Protein AF-A0A831UIE4-F1 (afdb_monomer_lite)

Sequence (288 aa):
MHGILVLLLTLALGLFACNQQSASTGAGLAMQGLQVKKDRDRYLVVFKGESLPPGAGAQAEREGARVLKSLEPIGTLVVVANQATADRLARLPGVMAVGKEHRYGLPKTERVLLEDTYGSPTIKDALYKYQWDIRRIKAPEVWKRVPLEVQARATVAVLDTGVMDNHPDLKDQIVYFAATNYCRETGGPSQTPSYPKYTLWIDFDHLDPESPCTPAPNVLYEAHGTHVSGTVAAAFGGGRVVGVAPGVRLAAYKVFDRYHYTDPETDQEYDDVGAWDGPIFEAIVDAA

Organism: NCBI:txid540988

Secondary structure (DSSP, 8-state):
------------------------------------S--EEEEEEEESSSSPPTTHHHHHHHTT-EEEEEEGGGTEEEEEEEHHHHHHHHTSTTEEEEEEPPEEEPPP------------SSTT-TTGGG-HHHHHTTHHHHHTTS-HHHHTT-EEEEEES---TT-TTTTTTEEEEEE-SSS---BTTTTBTT-SEEEEEEESSS--TT---EEEEEEEE--HHHHHHHHHHPPTTSSS---SSTT-EEEEEE-EEEEEEE-TTT--EEEEEEEEHHHHHHHHHHH-

Structure (mmCIF, N/CA/C/O backbone):
data_AF-A0A831UIE4-F1
#
_entry.id   AF-A0A831UIE4-F1
#
loop_
_atom_site.group_PDB
_atom_site.id
_atom_site.type_symbol
_atom_site.label_atom_id
_atom_site.label_alt_id
_atom_site.label_comp_id
_atom_site.label_asym_id
_atom_site.label_entity_id
_atom_site.label_seq_id
_atom_site.pdbx_PDB_ins_code
_atom_site.Cartn_x
_atom_site.Cartn_y
_atom_site.Cartn_z
_atom_site.occupancy
_atom_site.B_iso_or_equiv
_atom_site.auth_seq_id
_atom_site.auth_comp_id
_atom_site.auth_asym_id
_atom_site.auth_atom_id
_atom_site.pdbx_PDB_model_num
ATOM 1 N N . MET A 1 1 ? 68.741 13.242 48.274 1.00 37.25 1 MET A N 1
ATOM 2 C CA . MET A 1 1 ? 67.422 13.873 48.482 1.00 37.25 1 MET A CA 1
ATOM 3 C C . MET A 1 1 ? 66.391 12.762 48.583 1.00 37.25 1 MET A C 1
ATOM 5 O O . MET A 1 1 ? 66.138 12.086 47.602 1.00 37.25 1 MET A O 1
ATOM 9 N N . HIS A 1 2 ? 65.998 12.532 49.836 1.00 35.47 2 HIS A N 1
ATOM 10 C CA . HIS A 1 2 ? 65.019 11.632 50.459 1.00 35.47 2 HIS A CA 1
ATOM 11 C C . HIS A 1 2 ? 64.480 10.402 49.709 1.00 35.47 2 HIS A C 1
ATOM 13 O O . HIS A 1 2 ? 63.659 10.506 48.804 1.00 35.47 2 HIS A O 1
ATOM 19 N N . GLY A 1 3 ? 64.870 9.234 50.233 1.00 30.39 3 GLY A N 1
ATOM 20 C CA . GLY A 1 3 ? 64.150 7.968 50.130 1.00 30.39 3 GLY A CA 1
ATOM 21 C C . GLY A 1 3 ? 63.609 7.498 51.494 1.00 30.39 3 GLY A C 1
ATOM 22 O O . GLY A 1 3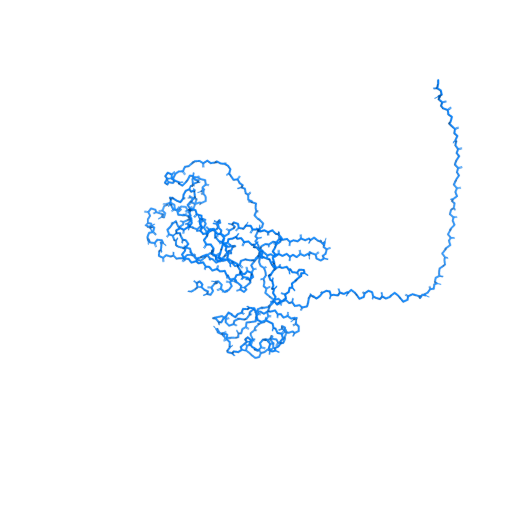 ? 64.084 7.950 52.530 1.00 30.39 3 GLY A O 1
ATOM 23 N N . ILE A 1 4 ? 62.630 6.585 51.416 1.00 42.78 4 ILE A N 1
ATOM 24 C CA . ILE A 1 4 ? 62.251 5.458 52.306 1.00 42.78 4 ILE A CA 1
ATOM 25 C C . ILE A 1 4 ? 62.057 5.695 53.825 1.00 42.78 4 ILE A C 1
ATOM 27 O O . ILE A 1 4 ? 63.025 5.897 54.549 1.00 42.78 4 ILE A O 1
ATOM 31 N N . LEU A 1 5 ? 60.823 5.445 54.311 1.00 35.53 5 LEU A N 1
ATOM 32 C CA . LEU A 1 5 ? 60.474 4.831 55.621 1.00 35.53 5 LEU A CA 1
ATOM 33 C C . LEU A 1 5 ? 58.965 4.441 55.603 1.00 35.53 5 LEU A C 1
ATOM 35 O O . LEU A 1 5 ? 58.123 5.317 55.463 1.00 35.53 5 LEU A O 1
ATOM 39 N N . VAL A 1 6 ? 58.550 3.184 55.388 1.00 37.75 6 VAL A N 1
ATOM 40 C CA . VAL A 1 6 ? 58.243 2.097 56.357 1.00 37.75 6 VAL A CA 1
ATOM 41 C C . VAL A 1 6 ? 57.466 2.527 57.617 1.00 37.75 6 VAL A C 1
ATOM 43 O O . VAL A 1 6 ? 58.055 3.150 58.489 1.00 37.75 6 VAL A O 1
ATOM 46 N N . LEU A 1 7 ? 56.210 2.065 57.776 1.00 35.09 7 LEU A N 1
ATOM 47 C CA . LEU A 1 7 ? 55.783 1.278 58.952 1.00 35.09 7 LEU A CA 1
ATOM 48 C C . LEU A 1 7 ? 54.423 0.569 58.751 1.00 35.09 7 LEU A C 1
ATOM 50 O O . LEU A 1 7 ? 53.468 1.136 58.231 1.00 35.09 7 LEU A O 1
ATOM 54 N N . LEU A 1 8 ? 54.391 -0.689 59.193 1.00 36.22 8 LEU A N 1
ATOM 55 C CA . LEU A 1 8 ? 53.269 -1.628 59.283 1.00 36.22 8 LEU A CA 1
ATOM 56 C C . LEU A 1 8 ? 52.256 -1.255 60.379 1.00 36.22 8 LEU A C 1
ATOM 58 O O . LEU A 1 8 ? 52.664 -0.681 61.382 1.00 36.22 8 LEU A O 1
ATOM 62 N N . LEU A 1 9 ? 51.014 -1.760 60.283 1.00 33.22 9 LEU A N 1
ATOM 63 C CA . LEU A 1 9 ? 50.423 -2.610 61.338 1.00 33.22 9 LEU A CA 1
ATOM 64 C C . LEU A 1 9 ? 49.090 -3.253 60.910 1.00 33.22 9 LEU A C 1
ATOM 66 O O . LEU A 1 9 ? 48.111 -2.598 60.574 1.00 33.22 9 LEU A O 1
ATOM 70 N N . THR A 1 10 ? 49.096 -4.579 60.958 1.00 40.19 10 THR A N 1
ATOM 71 C CA . THR A 1 10 ? 47.970 -5.517 60.929 1.00 40.19 10 THR A CA 1
ATOM 72 C C . THR A 1 10 ? 47.130 -5.436 62.206 1.00 40.19 10 THR A C 1
ATOM 74 O O . THR A 1 10 ? 47.723 -5.405 63.282 1.00 40.19 10 THR A O 1
ATOM 77 N N . LEU A 1 11 ? 45.801 -5.592 62.130 1.00 34.50 11 LEU A N 1
ATOM 78 C CA . LEU A 1 11 ? 45.081 -6.426 63.103 1.00 34.50 11 LEU A CA 1
ATOM 79 C C . LEU A 1 11 ? 43.703 -6.873 62.593 1.00 34.50 11 LEU A C 1
ATOM 81 O O . LEU A 1 11 ? 42.885 -6.072 62.153 1.00 34.50 11 LEU A O 1
ATOM 85 N N . ALA A 1 12 ? 43.481 -8.179 62.686 1.00 41.00 12 ALA A N 1
ATOM 86 C CA . ALA A 1 12 ? 42.232 -8.872 62.430 1.00 41.00 12 ALA A CA 1
ATOM 87 C C . ALA A 1 12 ? 41.320 -8.853 63.666 1.00 41.00 12 ALA A C 1
ATOM 89 O O . ALA A 1 12 ? 41.798 -9.078 64.770 1.00 41.00 12 ALA A O 1
ATOM 90 N N . LEU A 1 13 ? 40.012 -8.708 63.461 1.00 37.62 13 LEU A N 1
ATOM 91 C CA . LEU A 1 13 ? 38.936 -9.190 64.337 1.00 37.62 13 LEU A CA 1
ATOM 92 C C . LEU A 1 13 ? 37.764 -9.493 63.381 1.00 37.62 13 LEU A C 1
ATOM 94 O O . LEU A 1 13 ? 37.401 -8.641 62.582 1.00 37.62 13 LEU A O 1
ATOM 98 N N . GLY A 1 14 ? 37.200 -10.693 63.280 1.00 35.66 14 GLY A N 1
ATOM 99 C CA . GLY A 1 14 ? 36.858 -11.624 64.347 1.00 35.66 14 GLY A CA 1
ATOM 100 C C . GLY A 1 14 ? 35.332 -11.638 64.457 1.00 35.66 14 GLY A C 1
ATOM 101 O O . GLY A 1 14 ? 34.750 -10.707 64.998 1.00 35.66 14 GLY A O 1
ATOM 102 N N . LEU A 1 15 ? 34.714 -12.665 63.867 1.00 45.22 15 LEU A N 1
ATOM 103 C CA . LEU A 1 15 ? 33.276 -12.959 63.842 1.00 45.22 15 LEU A CA 1
ATOM 104 C C . LEU A 1 15 ? 32.575 -12.742 65.190 1.00 45.22 15 LEU A C 1
ATOM 106 O O . LEU A 1 15 ? 33.038 -13.272 66.193 1.00 45.22 15 LEU A O 1
ATOM 110 N N . PHE A 1 16 ? 31.376 -12.152 65.167 1.00 41.19 16 PHE A N 1
ATOM 111 C CA . PHE A 1 16 ? 30.293 -12.565 66.061 1.00 41.19 16 PHE A CA 1
ATOM 112 C C . PHE A 1 16 ? 28.954 -12.548 65.326 1.00 41.19 16 PHE A C 1
ATOM 114 O O . PHE A 1 16 ? 28.493 -11.527 64.823 1.00 41.19 16 PHE A O 1
ATOM 121 N N . ALA A 1 17 ? 28.353 -13.731 65.268 1.00 43.66 17 ALA A N 1
ATOM 122 C CA . ALA A 1 17 ? 26.968 -13.940 64.910 1.00 43.66 17 ALA A CA 1
ATOM 123 C C . ALA A 1 17 ? 26.054 -13.365 66.000 1.00 43.66 17 ALA A C 1
ATOM 125 O O . ALA A 1 17 ? 26.318 -13.550 67.185 1.00 43.66 17 ALA A O 1
ATOM 126 N N . CYS A 1 18 ? 24.933 -12.771 65.597 1.00 36.19 18 CYS A N 1
ATOM 127 C CA . CYS A 1 18 ? 23.701 -12.885 66.364 1.00 36.19 18 CYS A CA 1
ATOM 128 C C . CYS A 1 18 ? 22.506 -12.778 65.415 1.00 36.19 18 CYS A C 1
ATOM 130 O O . CYS A 1 18 ? 22.205 -11.733 64.848 1.00 36.19 18 CYS A O 1
ATOM 132 N N . ASN A 1 19 ? 21.873 -13.926 65.227 1.00 50.97 19 ASN A N 1
ATOM 133 C CA . ASN A 1 19 ? 20.557 -14.099 64.649 1.00 50.97 19 ASN A CA 1
ATOM 134 C C . ASN A 1 19 ? 19.549 -13.900 65.790 1.00 50.97 19 ASN A C 1
ATOM 136 O O . ASN A 1 19 ? 19.674 -14.654 66.746 1.00 50.97 19 ASN A O 1
ATOM 140 N N . GLN A 1 20 ? 18.623 -12.932 65.707 1.00 40.31 20 GLN A N 1
ATOM 141 C CA . GLN A 1 20 ? 17.248 -12.944 66.263 1.00 40.31 20 GLN A CA 1
ATOM 142 C C . GLN A 1 20 ? 16.483 -11.736 65.669 1.00 40.31 20 GLN A C 1
ATOM 144 O O . GLN A 1 20 ? 16.952 -10.611 65.772 1.00 40.31 20 GLN A O 1
ATOM 149 N N . GLN A 1 21 ? 15.483 -11.902 64.799 1.00 38.47 21 GLN A N 1
ATOM 150 C CA . GLN A 1 21 ? 14.096 -12.354 65.000 1.00 38.47 21 GLN A CA 1
ATOM 151 C C . GLN A 1 21 ? 13.108 -11.194 65.252 1.00 38.47 21 GLN A C 1
ATOM 153 O O . GLN A 1 21 ? 13.112 -10.563 66.298 1.00 38.47 21 GLN A O 1
ATOM 158 N N . SER A 1 22 ? 12.249 -11.001 64.241 1.00 36.28 22 SER A N 1
ATOM 159 C CA . SER A 1 22 ? 10.848 -10.545 64.260 1.00 36.28 22 SER A CA 1
ATOM 160 C C . SER A 1 22 ? 10.470 -9.199 64.897 1.00 36.28 22 SER A C 1
ATOM 162 O O . SER A 1 22 ? 10.460 -9.071 66.112 1.00 36.28 22 SER A O 1
ATOM 164 N N . ALA A 1 23 ? 9.902 -8.290 64.092 1.00 31.59 23 ALA A N 1
ATOM 165 C CA . ALA A 1 23 ? 8.482 -7.925 64.212 1.00 31.59 23 ALA A CA 1
ATOM 166 C C . ALA A 1 23 ? 8.007 -7.019 63.061 1.00 31.59 23 ALA A C 1
ATOM 168 O O . ALA A 1 23 ? 8.688 -6.110 62.600 1.00 31.59 23 ALA A O 1
ATOM 169 N N . SER A 1 24 ? 6.793 -7.330 62.629 1.00 38.28 24 SER A N 1
ATOM 170 C CA . SER A 1 24 ? 5.922 -6.671 61.665 1.00 38.28 24 SER A CA 1
ATOM 171 C C . SER A 1 24 ? 5.617 -5.200 61.964 1.00 38.28 24 SER A C 1
ATOM 173 O O . SER A 1 24 ? 5.378 -4.858 63.114 1.00 38.28 24 SER A O 1
ATOM 175 N N . THR A 1 25 ? 5.504 -4.394 60.906 1.00 35.97 25 THR A N 1
ATOM 176 C CA . THR A 1 25 ? 4.289 -3.703 60.411 1.00 35.97 25 THR A CA 1
ATOM 177 C C . THR A 1 25 ? 4.698 -2.379 59.779 1.00 35.97 25 THR A C 1
ATOM 179 O O . THR A 1 25 ? 4.930 -1.389 60.464 1.00 35.97 25 THR A O 1
ATOM 182 N N . GLY A 1 26 ? 4.740 -2.357 58.454 1.00 29.25 26 GLY A N 1
ATOM 183 C CA . GLY A 1 26 ? 4.703 -1.134 57.674 1.00 29.25 26 GLY A CA 1
ATOM 184 C C . GLY A 1 26 ? 3.766 -1.402 56.520 1.00 29.25 26 GLY A C 1
ATOM 185 O O . GLY A 1 26 ? 4.070 -2.238 55.674 1.00 29.25 26 GLY A O 1
ATOM 186 N N . ALA A 1 27 ? 2.602 -0.759 56.539 1.00 46.62 27 ALA A N 1
ATOM 187 C CA . ALA A 1 27 ? 1.702 -0.685 55.404 1.00 46.62 27 ALA A CA 1
ATOM 188 C C . ALA A 1 27 ? 2.463 -0.043 54.234 1.00 46.62 27 ALA A C 1
ATOM 190 O O . ALA A 1 27 ? 2.496 1.174 54.080 1.00 46.62 27 ALA A O 1
ATOM 191 N N . GLY A 1 28 ? 3.142 -0.875 53.449 1.00 29.45 28 GLY A N 1
ATOM 192 C CA . GLY A 1 28 ? 3.682 -0.491 52.163 1.00 29.45 28 GLY A CA 1
ATOM 193 C C . GLY A 1 28 ? 2.508 -0.422 51.213 1.00 29.45 28 GLY A C 1
ATOM 194 O O . GLY A 1 28 ? 2.016 -1.458 50.772 1.00 29.45 28 GLY A O 1
ATOM 195 N N . LEU A 1 29 ? 2.031 0.801 50.982 1.00 35.22 29 LEU A N 1
ATOM 196 C CA . LEU A 1 29 ? 1.198 1.169 49.848 1.00 35.22 29 LEU A CA 1
ATOM 197 C C . LEU A 1 29 ? 1.594 0.302 48.656 1.00 35.22 29 LEU A C 1
ATOM 199 O O . LEU A 1 29 ? 2.714 0.409 48.154 1.00 35.22 29 LEU A O 1
ATOM 203 N N . ALA A 1 30 ? 0.680 -0.575 48.239 1.00 34.47 30 ALA A N 1
ATOM 204 C CA . ALA A 1 30 ? 0.763 -1.171 46.926 1.00 34.47 30 ALA A CA 1
ATOM 205 C C . ALA A 1 30 ? 0.946 0.002 45.967 1.00 34.47 30 ALA A C 1
ATOM 207 O O . ALA A 1 30 ? 0.071 0.870 45.883 1.00 34.47 30 ALA A O 1
ATOM 208 N N . MET A 1 31 ? 2.101 0.065 45.301 1.00 31.67 31 MET A N 1
ATOM 209 C CA . MET A 1 31 ? 2.195 0.851 44.090 1.00 31.67 31 MET A CA 1
ATOM 210 C C . MET A 1 31 ? 1.161 0.230 43.165 1.00 31.67 31 MET A C 1
ATOM 212 O O . MET A 1 31 ? 1.384 -0.816 42.558 1.00 31.67 31 MET A O 1
ATOM 216 N N . GLN A 1 32 ? -0.021 0.840 43.143 1.00 35.03 32 GLN A N 1
ATOM 217 C CA . GLN A 1 32 ? -0.891 0.792 41.995 1.00 35.03 32 GLN A CA 1
ATOM 218 C C . GLN A 1 32 ? -0.008 1.305 40.870 1.00 35.03 32 GLN A C 1
ATOM 220 O O . GLN A 1 32 ? 0.190 2.511 40.726 1.00 35.03 32 GLN A O 1
ATOM 225 N N . GLY A 1 33 ? 0.615 0.373 40.149 1.00 29.83 33 GLY A N 1
ATOM 226 C CA . GLY A 1 33 ? 1.135 0.667 38.836 1.00 29.83 33 GLY A CA 1
ATOM 227 C C . GLY A 1 33 ? -0.035 1.296 38.109 1.00 29.83 33 GLY A C 1
ATOM 228 O O . GLY A 1 33 ? -1.055 0.637 37.897 1.00 29.83 33 GLY A O 1
ATOM 229 N N . LEU A 1 34 ? 0.066 2.597 37.845 1.00 29.58 34 LEU A N 1
ATOM 230 C CA . LEU A 1 34 ? -0.787 3.240 36.873 1.00 29.58 34 LEU A CA 1
ATOM 231 C C . LEU A 1 34 ? -0.613 2.415 35.601 1.00 29.58 34 LEU A C 1
ATOM 233 O O . LEU A 1 34 ? 0.402 2.526 34.919 1.00 29.58 34 LEU A O 1
ATOM 237 N N . GLN A 1 35 ? -1.575 1.542 35.313 1.00 33.31 35 GLN A N 1
ATOM 238 C CA . GLN A 1 35 ? -1.726 1.017 33.973 1.00 33.31 35 GLN A CA 1
ATOM 239 C C . GLN A 1 35 ? -2.121 2.207 33.112 1.00 33.31 35 GLN A C 1
ATOM 241 O O . GLN A 1 35 ? -3.279 2.624 33.062 1.00 33.31 35 GLN A O 1
ATOM 246 N N . VAL A 1 36 ? -1.103 2.810 32.508 1.00 39.66 36 VAL A N 1
ATOM 247 C CA . VAL A 1 36 ? -1.242 3.766 31.420 1.00 39.66 36 VAL A CA 1
ATOM 248 C C . VAL A 1 36 ? -2.125 3.093 30.366 1.00 39.66 36 VAL A C 1
ATOM 250 O O . VAL A 1 36 ? -1.898 1.936 30.020 1.00 39.66 36 VAL A O 1
ATOM 253 N N . LYS A 1 37 ? -3.196 3.786 29.962 1.00 44.56 37 LYS A N 1
ATOM 254 C CA . LYS A 1 37 ? -4.278 3.318 29.080 1.00 44.56 37 LYS A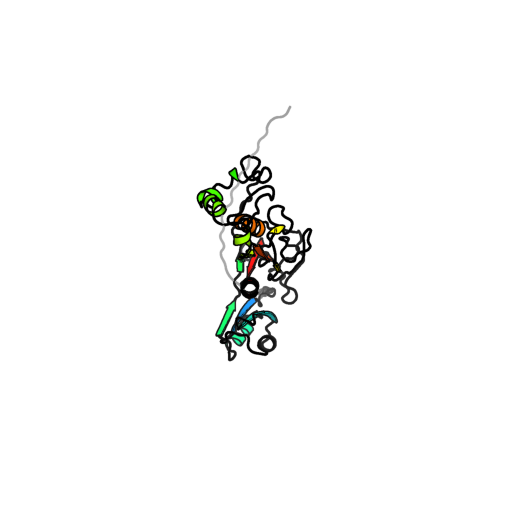 CA 1
ATOM 255 C C . LYS A 1 37 ? -3.766 2.428 27.936 1.00 44.56 37 LYS A C 1
ATOM 257 O O . LYS A 1 37 ? -3.315 2.932 26.917 1.00 44.56 37 LYS A O 1
ATOM 262 N N . LYS A 1 38 ? -3.890 1.110 28.100 1.00 60.50 38 LYS A N 1
ATOM 263 C CA . LYS A 1 38 ? -3.548 0.095 27.090 1.00 60.50 38 LYS A CA 1
ATOM 264 C C . LYS A 1 38 ? -4.733 -0.837 26.821 1.00 60.50 38 LYS A C 1
ATOM 266 O O . LYS A 1 38 ? -4.555 -2.027 26.596 1.00 60.50 38 LYS A O 1
ATOM 271 N N . ASP A 1 39 ? -5.960 -0.326 26.949 1.00 77.06 39 ASP A N 1
ATOM 272 C CA . ASP A 1 39 ? -7.164 -1.159 26.914 1.00 77.06 39 ASP A CA 1
ATOM 273 C C . ASP A 1 39 ? -7.848 -1.207 25.546 1.00 77.06 39 ASP A C 1
ATOM 275 O O . ASP A 1 39 ? -8.782 -1.989 25.398 1.00 77.06 39 ASP A O 1
ATOM 279 N N . ARG A 1 40 ? -7.411 -0.426 24.547 1.00 82.81 40 ARG A N 1
ATOM 280 C CA . ARG A 1 40 ? -8.011 -0.412 23.203 1.00 82.81 40 ARG A CA 1
ATOM 281 C C . ARG A 1 40 ? -7.037 -0.915 22.142 1.00 82.81 40 ARG A C 1
ATOM 283 O O . ARG A 1 40 ? -5.913 -0.440 22.057 1.00 82.81 40 ARG A O 1
ATOM 290 N N . ASP A 1 41 ? -7.529 -1.816 21.300 1.00 86.50 41 ASP A N 1
ATOM 291 C CA . ASP A 1 41 ? -6.833 -2.397 20.151 1.00 86.50 41 ASP A CA 1
ATOM 292 C C . ASP A 1 41 ? -7.657 -2.183 18.869 1.00 86.50 41 ASP A C 1
ATOM 294 O O . ASP A 1 41 ? -8.837 -1.810 18.921 1.00 86.50 41 ASP A O 1
ATOM 298 N N . ARG A 1 42 ? -7.049 -2.459 17.708 1.00 90.12 42 ARG A N 1
ATOM 299 C CA . ARG A 1 42 ? -7.756 -2.540 16.422 1.00 90.12 42 ARG A CA 1
ATOM 300 C C . ARG A 1 42 ? -8.280 -3.949 16.162 1.00 90.12 42 ARG A C 1
ATOM 302 O O . ARG A 1 42 ? -7.571 -4.934 16.371 1.00 90.12 42 ARG A O 1
ATOM 309 N N . TYR A 1 43 ? -9.507 -4.026 15.661 1.00 94.19 43 TYR A N 1
ATOM 310 C CA . TYR A 1 43 ? -10.197 -5.267 15.334 1.00 94.19 43 TYR A CA 1
ATOM 311 C C . TYR A 1 43 ? -10.810 -5.211 13.939 1.00 94.19 43 TYR A C 1
ATOM 313 O O . TYR A 1 43 ? -11.311 -4.171 13.507 1.00 94.19 43 TYR A O 1
ATOM 321 N N . LEU A 1 44 ? -10.851 -6.367 13.287 1.00 96.94 44 LEU A N 1
ATOM 322 C CA . LEU A 1 44 ? -11.720 -6.638 12.152 1.00 96.94 44 LEU A CA 1
ATOM 323 C C . LEU A 1 44 ? -13.026 -7.244 12.668 1.00 96.94 44 LEU A C 1
ATOM 325 O O . LEU A 1 44 ? -13.002 -8.219 13.420 1.00 96.94 44 LEU A O 1
ATOM 329 N N . VAL A 1 45 ? -14.160 -6.686 12.251 1.00 97.44 45 VAL A N 1
ATOM 330 C CA . VAL A 1 45 ? -15.504 -7.224 12.500 1.00 97.44 45 VAL A CA 1
ATOM 331 C C . VAL A 1 45 ? -16.066 -7.681 11.164 1.00 97.44 45 VAL A C 1
ATOM 333 O O . VAL A 1 45 ? -16.451 -6.859 10.333 1.00 97.44 45 VAL A O 1
ATOM 336 N N . VAL A 1 46 ? -16.096 -8.992 10.959 1.00 96.81 46 VAL A N 1
ATOM 337 C CA . VAL A 1 46 ? -16.544 -9.616 9.713 1.00 96.81 46 VAL A CA 1
ATOM 338 C C . VAL A 1 46 ? -17.995 -10.044 9.873 1.00 96.81 46 VAL A C 1
ATOM 340 O O . VAL A 1 46 ? -18.335 -10.769 10.812 1.00 96.81 46 VAL A O 1
ATOM 343 N N . PHE A 1 47 ? -18.859 -9.607 8.966 1.00 96.81 47 PHE A N 1
ATOM 344 C CA . PHE A 1 47 ? -20.276 -9.954 8.944 1.00 96.81 47 PHE A CA 1
ATOM 345 C C . PHE A 1 47 ? -20.528 -11.182 8.060 1.00 96.81 47 PHE A C 1
ATOM 347 O O . PHE A 1 47 ? -19.713 -11.557 7.227 1.00 96.81 47 PHE A O 1
ATOM 354 N N . LYS A 1 48 ? -21.665 -11.851 8.268 1.00 94.06 48 LYS A N 1
ATOM 355 C CA . LYS A 1 48 ? -22.026 -13.089 7.550 1.00 94.06 48 LYS A CA 1
ATOM 356 C C . LYS A 1 48 ? -22.381 -12.876 6.076 1.00 94.06 48 LYS A C 1
ATOM 358 O O . LYS A 1 48 ? -22.432 -13.847 5.332 1.00 94.06 48 LYS A O 1
ATOM 363 N N . GLY A 1 49 ? -22.720 -11.649 5.687 1.00 86.62 49 GLY A N 1
ATOM 364 C CA . GLY A 1 49 ? -23.054 -11.314 4.306 1.00 86.62 49 GLY A CA 1
ATOM 365 C C . GLY A 1 49 ? -21.821 -10.877 3.522 1.00 86.62 49 GLY A C 1
ATOM 366 O O . GLY A 1 49 ? -20.923 -10.262 4.086 1.00 86.62 49 GLY A O 1
ATOM 367 N N . GLU A 1 50 ? -21.836 -11.103 2.209 1.00 83.81 50 GLU A N 1
ATOM 368 C CA . GLU A 1 50 ? -20.827 -10.598 1.257 1.00 83.81 50 GLU A CA 1
ATOM 369 C C . GLU A 1 50 ? -20.959 -9.082 0.996 1.00 83.81 50 GLU A C 1
ATOM 371 O O . GLU A 1 50 ? -20.381 -8.536 0.067 1.00 83.81 50 GLU A O 1
ATOM 376 N N . SER A 1 51 ? -21.740 -8.383 1.820 1.00 90.12 51 SER A N 1
ATOM 377 C CA . SER A 1 51 ? -21.872 -6.932 1.833 1.00 90.12 51 SER A CA 1
ATOM 378 C C . SER A 1 51 ? -22.108 -6.459 3.260 1.00 90.12 51 SER A C 1
ATOM 380 O O . SER A 1 51 ? -22.778 -7.147 4.040 1.00 90.12 51 SER A O 1
ATOM 382 N N . LEU A 1 52 ? -21.621 -5.269 3.602 1.00 92.94 52 LEU A N 1
ATOM 383 C CA . LEU A 1 52 ? -21.800 -4.729 4.944 1.00 92.94 52 LEU A CA 1
ATOM 384 C C . LEU A 1 52 ? -23.288 -4.436 5.216 1.00 92.94 52 LEU A C 1
ATOM 386 O O . LEU A 1 52 ? -23.921 -3.727 4.431 1.00 92.94 52 LEU A O 1
ATOM 390 N N . PRO A 1 53 ? -23.873 -4.953 6.316 1.00 94.19 53 PRO A N 1
ATOM 391 C CA . PRO A 1 53 ? -25.270 -4.685 6.627 1.00 94.19 53 PRO A CA 1
ATOM 392 C C . PRO A 1 53 ? -25.538 -3.183 6.823 1.00 94.19 53 PRO A C 1
ATOM 394 O O . PRO A 1 53 ? -24.735 -2.499 7.471 1.00 94.19 53 PRO A O 1
ATOM 397 N N . PRO A 1 54 ? -26.684 -2.656 6.350 1.00 94.12 54 PRO A N 1
ATOM 398 C CA . PRO A 1 54 ? -27.056 -1.267 6.593 1.00 94.12 54 PRO A CA 1
ATOM 399 C C . PRO A 1 54 ? -27.033 -0.929 8.087 1.00 94.12 54 PRO A C 1
ATOM 401 O O . PRO A 1 54 ? -27.614 -1.634 8.912 1.00 94.12 54 PRO A O 1
ATOM 404 N N . GLY A 1 55 ? -26.349 0.158 8.446 1.00 94.38 55 GLY A N 1
ATOM 405 C CA . GLY A 1 55 ? -26.231 0.602 9.837 1.00 94.38 55 GLY A CA 1
ATOM 406 C C . GLY A 1 55 ? -25.255 -0.202 10.705 1.00 94.38 55 GLY A C 1
ATOM 407 O O . GLY A 1 55 ? -25.186 0.068 11.904 1.00 94.38 55 GLY A O 1
ATOM 408 N N . ALA A 1 56 ? -24.478 -1.136 10.139 1.00 95.69 56 ALA A N 1
ATOM 409 C CA . ALA A 1 56 ? -23.464 -1.900 10.873 1.00 95.69 56 ALA A CA 1
ATOM 410 C C . ALA A 1 56 ? -22.448 -0.997 11.591 1.00 95.69 56 ALA A C 1
ATOM 412 O O . ALA A 1 56 ? -22.165 -1.219 12.766 1.00 95.69 56 ALA A O 1
ATOM 413 N N . GLY A 1 57 ? -21.957 0.054 10.922 1.00 96.06 57 GLY A N 1
ATOM 414 C CA . GLY A 1 57 ? -21.042 1.025 11.533 1.00 96.06 57 GLY A CA 1
ATOM 415 C C . GLY A 1 57 ? -21.663 1.716 12.750 1.00 96.06 57 GLY A C 1
ATOM 416 O O . GLY A 1 57 ? -21.109 1.669 13.842 1.00 96.06 57 GLY A O 1
ATOM 417 N N . ALA A 1 58 ? -22.883 2.239 12.600 1.00 96.75 58 ALA A N 1
ATOM 418 C CA . ALA A 1 58 ? -23.610 2.872 13.700 1.00 96.75 58 ALA A CA 1
ATOM 419 C C . ALA A 1 58 ? -23.924 1.892 14.848 1.00 96.75 58 ALA A C 1
ATOM 421 O O . ALA A 1 58 ? -23.969 2.290 16.010 1.00 96.75 58 ALA A O 1
ATOM 422 N N . GLN A 1 59 ? -24.156 0.608 14.550 1.00 96.62 59 GLN A N 1
ATOM 423 C CA . GLN A 1 59 ? -24.307 -0.419 15.582 1.00 96.62 59 GLN A CA 1
ATOM 424 C C . GLN A 1 59 ? -22.996 -0.644 16.335 1.00 96.62 59 GLN A C 1
ATOM 426 O O . GLN A 1 59 ? -23.019 -0.700 17.561 1.00 96.62 59 GLN A O 1
ATOM 431 N N . ALA A 1 60 ? -21.868 -0.738 15.631 1.00 96.69 60 ALA A N 1
ATOM 432 C CA . ALA A 1 60 ? -20.566 -0.886 16.268 1.00 96.69 60 ALA A CA 1
ATOM 433 C C . ALA A 1 60 ? -20.241 0.313 17.176 1.00 96.69 60 ALA A C 1
ATOM 435 O O . ALA A 1 60 ? -19.773 0.125 18.300 1.00 96.69 60 ALA A O 1
ATOM 436 N N . GLU A 1 61 ? -20.572 1.530 16.740 1.00 96.06 61 GLU A N 1
ATOM 437 C CA . GLU A 1 61 ? -20.421 2.744 17.549 1.00 96.06 61 GLU A CA 1
ATOM 438 C C . GLU A 1 61 ? -21.297 2.737 18.805 1.00 96.06 61 GLU A C 1
ATOM 440 O O . GLU A 1 61 ? -20.816 3.060 19.891 1.00 96.06 61 GLU A O 1
ATOM 445 N N . ARG A 1 62 ? -22.554 2.281 18.706 1.00 96.62 62 ARG A N 1
ATOM 446 C CA . ARG A 1 62 ? -23.437 2.108 19.877 1.00 96.62 62 ARG A CA 1
ATOM 447 C C . ARG A 1 62 ? -22.898 1.104 20.892 1.00 96.62 62 ARG A C 1
ATOM 449 O O . ARG A 1 62 ? -23.104 1.287 22.088 1.00 96.62 62 ARG A O 1
ATOM 456 N N . GLU A 1 63 ? -22.198 0.069 20.435 1.00 96.38 63 GLU A N 1
ATOM 457 C CA . GLU A 1 63 ? -21.525 -0.890 21.318 1.00 96.38 63 GLU A CA 1
ATOM 458 C C . GLU A 1 63 ? -20.250 -0.322 21.962 1.00 96.38 63 GLU A C 1
ATOM 460 O O . GLU A 1 63 ? -19.646 -0.985 22.807 1.00 96.38 63 GLU A O 1
ATOM 465 N N . GLY A 1 64 ? -19.836 0.900 21.612 1.00 93.38 64 GLY A N 1
ATOM 466 C CA . GLY A 1 64 ? -18.660 1.576 22.163 1.00 93.38 64 GLY A CA 1
ATOM 467 C C . GLY A 1 64 ? -17.371 1.329 21.378 1.00 93.38 64 GLY A C 1
ATOM 468 O O . GLY A 1 64 ? -16.273 1.557 21.899 1.00 93.38 64 GLY A O 1
ATOM 469 N N . ALA A 1 65 ? -17.473 0.825 20.147 1.00 94.50 65 ALA A N 1
ATOM 470 C CA . ALA A 1 65 ? -16.354 0.802 19.215 1.00 94.50 65 ALA A CA 1
ATOM 471 C C . ALA A 1 65 ? -16.243 2.152 18.495 1.00 94.50 65 ALA A C 1
ATOM 473 O O . ALA A 1 65 ? -17.206 2.903 18.409 1.00 94.50 65 ALA A O 1
ATOM 474 N N . ARG A 1 66 ? -15.074 2.462 17.947 1.00 92.19 66 ARG A N 1
ATOM 475 C CA . ARG A 1 66 ? -14.908 3.546 16.975 1.00 92.19 66 ARG A CA 1
ATOM 476 C C . ARG A 1 66 ? -14.642 2.920 15.618 1.00 92.19 66 ARG A C 1
ATOM 478 O O . ARG A 1 66 ? -13.708 2.132 15.502 1.00 92.19 66 ARG A O 1
ATOM 485 N N . VAL A 1 67 ? -15.433 3.251 14.604 1.00 93.12 67 VAL A N 1
ATOM 486 C CA . VAL A 1 67 ? -15.211 2.735 13.248 1.00 93.12 67 VAL A CA 1
ATOM 487 C C . VAL A 1 67 ? -14.064 3.507 12.598 1.00 93.12 67 VAL A C 1
ATOM 489 O O . VAL A 1 67 ? -14.078 4.733 12.557 1.00 93.12 67 VAL A O 1
ATOM 492 N N . LEU A 1 68 ? -13.055 2.785 12.111 1.00 89.88 68 LEU A N 1
ATOM 493 C CA . LEU A 1 68 ? -11.943 3.347 11.342 1.00 89.88 68 LEU A CA 1
ATOM 494 C C . LEU A 1 68 ? -12.195 3.258 9.839 1.00 89.88 68 LEU A C 1
ATOM 496 O O . LEU A 1 68 ? -11.917 4.207 9.111 1.00 89.88 68 LEU A O 1
ATOM 500 N N . LYS A 1 69 ? -12.685 2.105 9.371 1.00 90.88 69 LYS A N 1
ATOM 501 C CA . LYS A 1 69 ? -12.964 1.846 7.955 1.00 90.88 69 LYS A CA 1
ATOM 502 C C . LYS A 1 69 ? -14.182 0.944 7.807 1.00 90.88 69 LYS A C 1
ATOM 504 O O . LYS A 1 69 ? -14.375 0.016 8.595 1.00 90.88 69 LYS A O 1
ATOM 509 N N . SER A 1 70 ? -14.939 1.191 6.745 1.00 94.31 70 SER A N 1
ATOM 510 C CA . SER A 1 70 ? -16.011 0.320 6.271 1.00 94.31 70 SER A CA 1
ATOM 511 C C . SER A 1 70 ? -15.585 -0.293 4.946 1.00 94.31 70 SER A C 1
ATOM 513 O O . SER A 1 70 ? -15.421 0.414 3.957 1.00 94.31 70 SER A O 1
ATOM 515 N N . LEU A 1 71 ? -15.401 -1.607 4.929 1.00 93.62 71 LEU A N 1
ATOM 516 C CA . LEU A 1 71 ? -15.070 -2.381 3.739 1.00 93.62 71 LEU A CA 1
ATOM 517 C C . LEU A 1 71 ? -16.363 -3.029 3.242 1.00 93.62 71 LEU A C 1
ATOM 519 O O . LEU A 1 71 ? -16.612 -4.222 3.438 1.00 93.62 71 LEU A O 1
ATOM 523 N N . GLU A 1 72 ? -17.233 -2.188 2.678 1.00 91.94 72 GLU A N 1
ATOM 524 C CA . GLU A 1 72 ? -18.602 -2.565 2.316 1.00 91.94 72 GLU A CA 1
ATOM 525 C C . GLU A 1 72 ? -18.683 -3.783 1.390 1.00 91.94 72 GLU A C 1
ATOM 527 O O . GLU A 1 72 ? -19.451 -4.688 1.727 1.00 91.94 72 GLU A O 1
ATOM 532 N N . PRO A 1 73 ? -17.879 -3.882 0.308 1.00 91.38 73 PRO A N 1
ATOM 533 C CA . PRO A 1 73 ? -17.966 -4.995 -0.645 1.00 91.38 73 PRO A CA 1
ATOM 534 C C . PRO A 1 73 ? -17.558 -6.359 -0.082 1.00 91.38 73 PRO A C 1
ATOM 536 O O . PRO A 1 73 ? -17.741 -7.367 -0.749 1.00 91.38 73 PRO A O 1
ATOM 539 N N . ILE A 1 74 ? -16.978 -6.396 1.120 1.00 92.38 74 ILE A N 1
ATOM 540 C CA . ILE A 1 74 ? -16.551 -7.634 1.788 1.00 92.38 74 ILE A 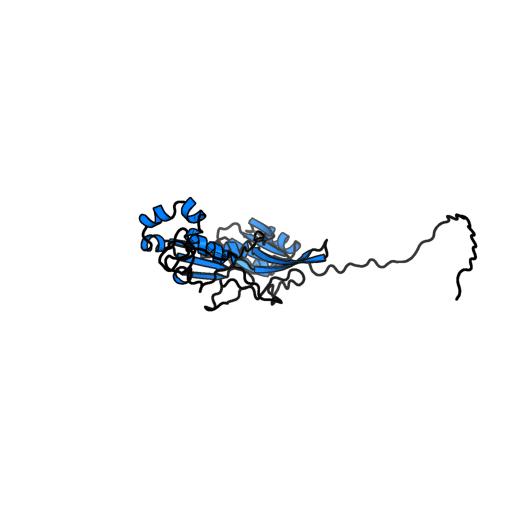CA 1
ATOM 541 C C . ILE A 1 74 ? -17.157 -7.770 3.189 1.00 92.38 74 ILE A C 1
ATOM 543 O O . ILE A 1 74 ? -16.659 -8.527 4.022 1.00 92.38 74 ILE A O 1
ATOM 547 N N . GLY A 1 75 ? -18.199 -6.988 3.487 1.00 95.00 75 GLY A N 1
ATOM 548 C CA . GLY A 1 75 ? -18.939 -7.093 4.740 1.00 95.00 75 GLY A CA 1
ATOM 549 C C . GLY A 1 75 ? -18.086 -6.939 5.993 1.00 95.00 75 GLY A C 1
ATOM 550 O O . GLY A 1 75 ? -18.322 -7.647 6.968 1.00 95.00 75 GLY A O 1
ATOM 551 N N . THR A 1 76 ? -17.090 -6.052 5.983 1.00 96.44 76 THR A N 1
ATOM 552 C CA . THR A 1 76 ? -16.128 -5.938 7.090 1.00 96.44 76 THR A CA 1
ATOM 553 C C . THR A 1 76 ? -16.035 -4.509 7.619 1.00 96.44 76 THR A C 1
ATOM 555 O O . THR A 1 76 ? -16.023 -3.547 6.855 1.00 96.44 76 THR A O 1
ATOM 558 N N . LEU A 1 77 ? -15.949 -4.362 8.942 1.00 96.94 77 LEU A N 1
ATOM 559 C CA . LEU A 1 77 ? -15.541 -3.117 9.596 1.00 96.94 77 LEU A CA 1
ATOM 560 C C . LEU A 1 77 ? -14.144 -3.275 10.185 1.00 96.94 77 LEU A C 1
ATOM 562 O O . LEU A 1 77 ? -13.824 -4.311 10.765 1.00 96.94 77 LEU A O 1
ATOM 566 N N . VAL A 1 78 ? -13.358 -2.208 10.121 1.00 95.31 78 VAL A N 1
ATOM 567 C CA . VAL A 1 78 ? -12.175 -2.028 10.963 1.00 95.31 78 VAL A CA 1
ATOM 568 C C . VAL A 1 78 ? -12.564 -1.087 12.092 1.00 95.31 78 VAL A C 1
ATOM 570 O O . VAL A 1 78 ? -13.056 0.013 11.829 1.00 95.31 78 VAL A O 1
ATOM 573 N N . VAL A 1 79 ? -12.347 -1.488 13.343 1.00 94.31 79 VAL A N 1
ATOM 574 C CA . VAL A 1 79 ? -12.740 -0.702 14.518 1.00 94.31 79 VAL A CA 1
ATOM 575 C C . VAL A 1 79 ? -11.628 -0.607 15.559 1.00 94.31 79 VAL A C 1
ATOM 577 O O . VAL A 1 79 ? -10.821 -1.521 15.690 1.00 94.31 79 VAL A O 1
ATOM 580 N N . VAL A 1 80 ? -11.628 0.465 16.352 1.00 91.56 80 VAL A N 1
ATOM 581 C CA . VAL A 1 80 ? -10.902 0.545 17.629 1.00 91.56 80 VAL A CA 1
ATOM 582 C C . VAL A 1 80 ? -11.866 0.230 18.765 1.00 91.56 80 VAL A C 1
ATOM 584 O O . VAL A 1 80 ? -12.920 0.858 18.897 1.00 91.56 80 VAL A O 1
ATOM 587 N N . ALA A 1 81 ? -11.513 -0.728 19.611 1.00 92.12 81 ALA A N 1
ATOM 588 C CA . ALA A 1 81 ? -12.355 -1.187 20.708 1.00 92.12 81 ALA A CA 1
ATOM 589 C C . ALA A 1 81 ? -11.504 -1.744 21.853 1.00 92.12 81 ALA A C 1
ATOM 591 O O . ALA A 1 81 ? -10.374 -2.167 21.637 1.00 92.12 81 ALA A O 1
ATOM 592 N N . ASN A 1 82 ? -12.051 -1.773 23.071 1.00 92.25 82 ASN A N 1
ATOM 593 C CA . ASN A 1 82 ? -11.477 -2.613 24.121 1.00 92.25 82 ASN A CA 1
ATOM 594 C C . ASN A 1 82 ? -11.964 -4.060 23.996 1.00 92.25 82 ASN A C 1
ATOM 596 O O . ASN A 1 82 ? -12.934 -4.328 23.282 1.00 92.25 82 ASN A O 1
ATOM 600 N N . GLN A 1 83 ? -11.308 -4.989 24.698 1.00 93.56 83 GLN A N 1
ATOM 601 C CA . GLN A 1 83 ? -11.640 -6.418 24.620 1.00 93.56 83 GLN A CA 1
ATOM 602 C C . GLN A 1 83 ? -13.120 -6.686 24.938 1.00 93.56 83 GLN A C 1
ATOM 604 O O . GLN A 1 83 ? -13.789 -7.409 24.208 1.00 93.56 83 GLN A O 1
ATOM 609 N N . ALA A 1 84 ? -13.673 -6.037 25.968 1.00 95.44 84 ALA A N 1
ATOM 610 C CA . ALA A 1 84 ? -15.076 -6.218 26.341 1.00 95.44 84 ALA A CA 1
ATOM 611 C C . ALA A 1 84 ? -16.048 -5.760 25.237 1.00 95.44 84 ALA A C 1
ATOM 613 O O . ALA A 1 84 ? -17.090 -6.385 25.029 1.00 95.44 84 ALA A O 1
ATOM 614 N N . THR A 1 85 ? -15.730 -4.669 24.536 1.00 96.44 85 THR A N 1
ATOM 615 C CA . THR A 1 85 ? -16.478 -4.204 23.363 1.00 96.44 85 THR A CA 1
ATOM 616 C C . THR A 1 85 ? -16.328 -5.177 22.197 1.00 96.44 85 THR A C 1
ATOM 618 O O . THR A 1 85 ? -17.339 -5.546 21.605 1.00 96.44 85 THR A O 1
ATOM 621 N N . ALA A 1 86 ? -15.116 -5.651 21.896 1.00 96.62 86 ALA A N 1
ATOM 622 C CA . ALA A 1 86 ? -14.891 -6.649 20.848 1.00 96.62 86 ALA A CA 1
ATOM 623 C C . ALA A 1 86 ? -15.707 -7.932 21.098 1.00 96.62 86 ALA A C 1
ATOM 625 O O . ALA A 1 86 ? -16.379 -8.429 20.192 1.00 96.62 86 ALA A O 1
ATOM 626 N N . ASP A 1 87 ? -15.761 -8.399 22.348 1.00 97.38 87 ASP A N 1
ATOM 627 C CA . ASP A 1 87 ? -16.563 -9.558 22.747 1.00 97.38 87 ASP A CA 1
ATOM 628 C C . ASP A 1 87 ? -18.073 -9.314 22.577 1.00 97.38 87 ASP A C 1
ATOM 630 O O . ASP A 1 87 ? -18.819 -10.241 22.252 1.00 97.38 87 ASP A O 1
ATOM 634 N N . ARG A 1 88 ? -18.558 -8.082 22.808 1.00 97.69 88 ARG A N 1
ATOM 635 C CA . ARG A 1 88 ? -19.963 -7.717 22.538 1.00 97.69 88 ARG A CA 1
ATOM 636 C C . ARG A 1 88 ? -20.258 -7.732 21.044 1.00 97.69 88 ARG A C 1
ATOM 638 O O . ARG A 1 88 ? -21.243 -8.353 20.650 1.00 97.69 88 ARG A O 1
ATOM 645 N N . LEU A 1 89 ? -19.391 -7.131 20.226 1.00 97.88 89 LEU A N 1
ATOM 646 C CA . LEU A 1 89 ? -19.517 -7.149 18.765 1.00 97.88 89 LEU A CA 1
ATOM 647 C C . LEU A 1 89 ? -19.573 -8.585 18.234 1.00 97.88 89 LEU A C 1
ATOM 649 O O . LEU A 1 89 ? -20.434 -8.895 17.417 1.00 97.88 89 LEU A O 1
ATOM 653 N N . ALA A 1 90 ? -18.735 -9.483 18.759 1.00 97.81 90 ALA A N 1
ATOM 654 C CA . ALA A 1 90 ? -18.701 -10.893 18.363 1.00 97.81 90 ALA A CA 1
ATOM 655 C C . ALA A 1 90 ? -20.014 -11.649 18.626 1.00 97.81 90 ALA A C 1
ATOM 657 O O . ALA A 1 90 ? -20.275 -12.671 17.996 1.00 97.81 90 ALA A O 1
ATOM 658 N N . ARG A 1 91 ? -20.851 -11.156 19.549 1.00 97.38 91 ARG A N 1
ATOM 659 C CA . ARG A 1 91 ? -22.161 -11.738 19.878 1.00 97.38 91 ARG A CA 1
ATOM 660 C C . ARG A 1 91 ? -23.321 -11.110 19.106 1.00 97.38 91 ARG A C 1
ATOM 662 O O . ARG A 1 91 ? -24.447 -11.593 19.238 1.00 97.38 91 ARG A O 1
ATOM 669 N N . LEU A 1 92 ? -23.088 -10.050 18.328 1.00 96.56 92 LEU A N 1
ATOM 670 C CA . LEU A 1 92 ? -24.156 -9.394 17.580 1.00 96.56 92 LEU A CA 1
ATOM 671 C C . LEU A 1 92 ? -24.737 -10.329 16.506 1.00 96.56 92 LEU A C 1
ATOM 673 O O . LEU A 1 92 ? -23.988 -10.993 15.779 1.00 96.56 92 LEU A O 1
ATOM 677 N N . PRO A 1 93 ? -26.071 -10.351 16.333 1.00 93.88 93 PRO A N 1
ATOM 678 C CA . PRO A 1 93 ? -26.690 -11.039 15.211 1.00 93.88 93 PRO A CA 1
ATOM 679 C C . PRO A 1 93 ? -26.128 -10.517 13.883 1.00 93.88 93 PRO A C 1
ATOM 681 O O . PRO A 1 93 ? -26.127 -9.318 13.625 1.00 93.88 93 PRO A O 1
ATOM 684 N N . GLY A 1 94 ? -25.652 -11.428 13.035 1.00 93.75 94 GLY A N 1
ATOM 685 C CA . GLY A 1 94 ? -25.093 -11.087 11.722 1.00 93.75 94 GLY A CA 1
ATOM 686 C C . GLY A 1 94 ? -23.577 -10.888 11.699 1.00 93.75 94 GLY A C 1
ATOM 687 O O . GLY A 1 94 ? -23.011 -10.907 10.609 1.00 93.75 94 GLY A O 1
ATOM 688 N N 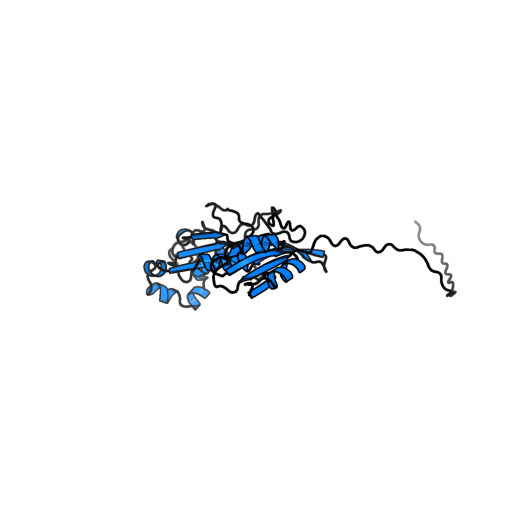. VAL A 1 95 ? -22.909 -10.800 12.853 1.00 97.38 95 VAL A N 1
ATOM 689 C CA . VAL A 1 95 ? -21.444 -10.886 12.926 1.00 97.38 95 VAL A CA 1
ATOM 690 C C . VAL A 1 95 ? -21.025 -12.354 12.802 1.00 97.38 95 VAL A C 1
ATOM 692 O O . VAL A 1 95 ? -21.628 -13.249 13.400 1.00 97.38 95 VAL A O 1
ATOM 695 N N . MET A 1 96 ? -20.042 -12.611 11.944 1.00 97.19 96 MET A N 1
ATOM 696 C CA . MET A 1 96 ? -19.428 -13.921 11.735 1.00 97.19 96 MET A CA 1
ATOM 697 C C . MET A 1 96 ? -18.214 -14.103 12.643 1.00 97.19 96 MET A C 1
ATOM 699 O O . MET A 1 96 ? -18.085 -15.146 13.279 1.00 97.19 96 MET A O 1
ATOM 703 N N . ALA A 1 97 ? -17.335 -13.101 12.698 1.00 97.12 97 ALA A N 1
ATOM 704 C CA . ALA A 1 97 ? -16.112 -13.148 13.485 1.00 97.12 97 ALA A CA 1
ATOM 705 C C . ALA A 1 97 ? -15.659 -11.745 13.899 1.00 97.12 97 ALA A C 1
ATOM 707 O O . ALA A 1 97 ? -15.884 -10.769 13.183 1.00 97.12 97 ALA A O 1
ATOM 708 N N . VAL A 1 98 ? -14.977 -11.670 15.042 1.00 97.69 98 VAL A N 1
ATOM 709 C CA . VAL A 1 98 ? -14.222 -10.490 15.472 1.00 97.69 98 VAL A CA 1
ATOM 710 C C . VAL A 1 98 ? -12.822 -10.949 15.843 1.00 97.69 98 VAL A C 1
ATOM 712 O O . VAL A 1 98 ? -12.671 -11.867 16.647 1.00 97.69 98 VAL A O 1
ATOM 715 N N . GLY A 1 99 ? -11.805 -10.336 15.248 1.00 95.06 99 GLY A N 1
ATOM 716 C CA . GLY A 1 99 ? -10.404 -10.680 15.480 1.00 95.06 99 GLY A CA 1
ATOM 717 C C . GLY A 1 99 ? -9.544 -9.432 15.569 1.00 95.06 99 GLY A C 1
ATOM 718 O O . GLY A 1 99 ? -9.896 -8.407 14.988 1.00 95.06 99 GLY A O 1
ATOM 719 N N . LYS A 1 100 ? -8.433 -9.502 16.311 1.00 93.56 100 LYS A N 1
ATOM 720 C CA . LYS A 1 100 ? -7.446 -8.417 16.307 1.00 93.56 100 LYS A CA 1
ATOM 721 C C . LYS A 1 100 ? -6.898 -8.248 14.894 1.00 93.56 100 LYS A C 1
ATOM 723 O O . LYS A 1 100 ? -6.674 -9.233 14.196 1.00 93.56 100 LYS A O 1
ATOM 728 N N . GLU A 1 101 ? -6.709 -7.004 14.485 1.00 92.12 101 GLU A N 1
ATOM 729 C CA . GLU A 1 101 ? -6.110 -6.696 13.192 1.00 92.12 101 GLU A CA 1
ATOM 730 C C . GLU A 1 101 ? -4.626 -7.082 13.190 1.00 92.12 101 GLU A C 1
ATOM 732 O O . GLU A 1 101 ? -3.888 -6.734 14.119 1.00 92.12 101 GLU A O 1
ATOM 737 N N . HIS A 1 102 ? -4.170 -7.775 12.147 1.00 91.50 102 HIS A N 1
ATOM 738 C CA . HIS A 1 102 ? -2.767 -8.146 12.024 1.00 91.50 102 HIS A CA 1
ATOM 739 C C . HIS A 1 102 ? -1.927 -6.972 11.523 1.00 91.50 102 HIS A C 1
ATOM 741 O O . HIS A 1 102 ? -2.368 -6.149 10.719 1.00 91.50 102 HIS A O 1
ATOM 747 N N . ARG A 1 103 ? -0.683 -6.925 12.008 1.00 87.81 103 ARG A N 1
ATOM 748 C CA . ARG A 1 103 ? 0.373 -6.026 11.539 1.00 87.81 103 ARG A CA 1
ATOM 749 C C . ARG A 1 103 ? 1.426 -6.845 10.804 1.00 87.81 103 ARG A C 1
ATOM 751 O O . ARG A 1 103 ? 1.966 -7.792 11.373 1.00 87.81 103 ARG A O 1
ATOM 758 N N . TYR A 1 104 ? 1.775 -6.422 9.600 1.00 88.56 104 TYR A N 1
ATOM 759 C CA . TYR A 1 104 ? 2.877 -6.969 8.816 1.00 88.56 104 TYR A CA 1
ATOM 760 C C . TYR A 1 104 ? 4.022 -5.961 8.818 1.00 88.56 104 TYR A C 1
ATOM 762 O O . TYR A 1 104 ? 3.812 -4.799 8.483 1.00 88.56 104 TYR A O 1
ATOM 770 N N . GLY A 1 105 ? 5.219 -6.386 9.219 1.00 84.44 105 GLY A N 1
ATOM 771 C CA . GLY A 1 105 ? 6.432 -5.575 9.092 1.00 84.44 105 GLY A CA 1
ATOM 772 C C . GLY A 1 105 ? 7.122 -5.831 7.756 1.00 84.44 105 GLY A C 1
ATOM 773 O O . GLY A 1 105 ? 6.998 -6.924 7.192 1.00 84.44 105 GLY A O 1
ATOM 774 N N . LEU A 1 106 ? 7.869 -4.848 7.257 1.00 79.69 106 LEU A N 1
ATOM 775 C CA . LEU A 1 106 ? 8.768 -5.093 6.134 1.00 79.69 106 LEU A CA 1
ATOM 776 C C . LEU A 1 106 ? 9.925 -6.007 6.567 1.00 79.69 106 LEU A C 1
ATOM 778 O O . LEU A 1 106 ? 10.445 -5.879 7.679 1.00 79.69 106 LEU A O 1
ATOM 782 N N . PRO A 1 107 ? 10.388 -6.914 5.691 1.00 77.75 107 PRO A N 1
ATOM 783 C CA . PRO A 1 107 ? 11.660 -7.582 5.906 1.00 77.75 107 PRO A CA 1
ATOM 784 C C . PRO A 1 107 ? 12.768 -6.535 6.042 1.00 77.75 107 PRO A C 1
ATOM 786 O O . PRO A 1 107 ? 12.808 -5.566 5.283 1.00 77.75 107 PRO A O 1
ATOM 789 N N . LYS A 1 108 ? 13.707 -6.740 6.970 1.00 77.19 108 LYS A N 1
ATOM 790 C CA . LYS A 1 108 ? 14.878 -5.863 7.063 1.00 77.19 108 LYS A CA 1
ATOM 791 C C . LYS A 1 108 ? 15.689 -5.974 5.774 1.00 77.19 108 LYS A C 1
ATOM 793 O O . LYS A 1 108 ? 16.185 -7.049 5.444 1.00 77.19 108 LYS A O 1
ATOM 798 N N . THR A 1 109 ? 15.825 -4.862 5.061 1.00 66.19 109 THR A N 1
ATOM 799 C CA . THR A 1 109 ? 16.621 -4.783 3.834 1.00 66.19 109 THR A CA 1
ATOM 800 C C . THR A 1 109 ? 17.920 -4.037 4.084 1.00 66.19 109 THR A C 1
ATOM 802 O O . THR A 1 109 ? 17.916 -2.969 4.696 1.00 66.19 109 THR A O 1
ATOM 805 N N . GLU A 1 110 ? 19.017 -4.541 3.533 1.00 62.34 110 GLU A N 1
ATOM 806 C CA . GLU A 1 110 ? 20.252 -3.776 3.408 1.00 62.34 110 GLU A CA 1
ATOM 807 C C . GLU A 1 110 ? 20.255 -3.057 2.056 1.00 62.34 110 GLU A C 1
ATOM 809 O O . GLU A 1 110 ? 20.136 -3.681 0.999 1.00 62.34 110 GLU A O 1
ATOM 814 N N . ARG A 1 111 ? 20.364 -1.725 2.075 1.00 51.84 111 ARG A N 1
ATOM 815 C CA . ARG A 1 111 ? 20.535 -0.940 0.850 1.00 51.84 111 ARG A CA 1
ATOM 816 C C . ARG A 1 111 ? 22.012 -0.962 0.476 1.00 51.84 111 ARG A C 1
ATOM 818 O O . ARG A 1 111 ? 22.799 -0.193 1.017 1.00 51.84 111 ARG A O 1
ATOM 825 N N . VAL A 1 112 ? 22.380 -1.816 -0.472 1.00 44.78 112 VAL A N 1
ATOM 826 C CA . VAL A 1 112 ? 23.712 -1.756 -1.079 1.00 44.78 112 VAL A CA 1
ATOM 827 C C . VAL A 1 112 ? 23.691 -0.673 -2.154 1.00 44.78 112 VAL A C 1
ATOM 829 O O . VAL A 1 112 ? 23.081 -0.838 -3.211 1.00 44.78 112 VAL A O 1
ATOM 832 N N . LEU A 1 113 ? 24.334 0.462 -1.876 1.00 40.31 113 LEU A N 1
ATOM 833 C CA . LEU A 1 113 ? 24.616 1.468 -2.896 1.00 40.31 113 LEU A CA 1
ATOM 834 C C . LEU A 1 113 ? 25.665 0.883 -3.845 1.00 40.31 113 LEU A C 1
ATOM 836 O O . LEU A 1 113 ? 26.807 0.660 -3.454 1.00 40.31 113 LEU A O 1
ATOM 840 N N . LEU A 1 114 ? 25.263 0.585 -5.078 1.00 38.00 114 LEU A N 1
ATOM 841 C CA . LEU A 1 114 ? 26.190 0.139 -6.112 1.00 38.00 114 LEU A CA 1
ATOM 842 C C . LEU A 1 114 ? 26.765 1.363 -6.834 1.00 38.00 114 LEU A C 1
ATOM 844 O O . LEU A 1 114 ? 26.016 2.130 -7.444 1.00 38.00 114 LEU A O 1
ATOM 848 N N . GLU A 1 115 ? 28.088 1.521 -6.782 1.00 30.67 115 GLU A N 1
ATOM 849 C CA . GLU A 1 115 ? 28.844 2.399 -7.678 1.00 30.67 115 GLU A CA 1
ATOM 850 C C . GLU A 1 115 ? 29.282 1.625 -8.929 1.00 30.67 115 GLU A C 1
ATOM 852 O O . GLU A 1 115 ? 29.822 0.526 -8.836 1.00 30.67 115 GLU A O 1
ATOM 857 N N . ASP A 1 116 ? 29.016 2.255 -10.078 1.00 35.56 116 ASP A N 1
ATOM 858 C CA . ASP A 1 116 ? 29.373 1.935 -11.462 1.00 35.56 116 ASP A CA 1
ATOM 859 C C . ASP A 1 116 ? 29.060 0.544 -12.025 1.00 35.56 116 ASP A C 1
ATOM 861 O O . ASP A 1 116 ? 29.322 -0.480 -11.411 1.00 35.56 116 ASP A O 1
ATOM 865 N N . THR A 1 117 ? 28.549 0.530 -13.278 1.00 30.84 117 THR A N 1
ATOM 866 C CA . THR A 1 117 ? 29.117 -0.055 -14.531 1.00 30.84 117 THR A CA 1
ATOM 867 C C . THR A 1 117 ? 28.051 -0.503 -15.624 1.00 30.84 117 THR A C 1
ATOM 869 O O . THR A 1 117 ? 26.914 -0.833 -15.316 1.00 30.84 117 THR A O 1
ATOM 872 N N . TYR A 1 118 ? 28.478 -0.507 -16.923 1.00 35.53 118 TYR A N 1
ATOM 873 C CA . TYR A 1 118 ? 28.021 -0.722 -18.382 1.00 35.53 118 TYR A CA 1
ATOM 874 C C . TYR A 1 118 ? 27.294 -1.909 -19.168 1.00 35.53 118 TYR A C 1
ATOM 876 O O . TYR A 1 118 ? 27.875 -2.990 -19.295 1.00 35.53 118 TYR A O 1
ATOM 884 N N . GLY A 1 119 ? 26.183 -1.707 -19.925 1.00 31.20 119 GLY A N 1
ATOM 885 C CA . GLY A 1 119 ? 25.784 -2.580 -21.088 1.00 31.20 119 GLY A CA 1
ATOM 886 C C . GLY A 1 119 ? 24.269 -2.806 -21.393 1.00 31.20 119 GLY A C 1
ATOM 887 O O . GLY A 1 119 ? 23.457 -2.820 -20.474 1.00 31.20 119 GLY A O 1
ATOM 888 N N . SER A 1 120 ? 23.898 -3.016 -22.678 1.00 38.41 120 SER A N 1
ATOM 889 C CA . SER A 1 120 ? 22.859 -2.206 -23.382 1.00 38.41 120 SER A CA 1
ATOM 890 C C . SER A 1 120 ? 21.483 -2.846 -23.744 1.00 38.41 120 SER A C 1
ATOM 892 O O . SER A 1 120 ? 21.447 -3.908 -24.360 1.00 38.41 120 SER A O 1
ATOM 894 N N . PRO A 1 121 ? 20.347 -2.346 -23.226 1.00 47.12 121 PRO A N 1
ATOM 895 C CA . PRO A 1 121 ? 19.737 -1.008 -23.267 1.00 47.12 121 PRO A CA 1
ATOM 896 C C . PRO A 1 121 ? 19.590 -0.298 -24.592 1.00 47.12 121 PRO A C 1
ATOM 898 O O . PRO A 1 121 ? 20.360 -0.516 -25.523 1.00 47.12 121 PRO A O 1
ATOM 901 N N . THR A 1 122 ? 18.677 0.673 -24.621 1.00 51.88 122 THR A N 1
ATOM 902 C CA . THR A 1 122 ? 18.935 1.861 -25.439 1.00 51.88 122 THR A CA 1
ATOM 903 C C . THR A 1 122 ? 20.213 2.543 -24.930 1.00 51.88 122 THR A C 1
ATOM 905 O O . THR A 1 122 ? 20.696 2.238 -23.843 1.00 51.88 122 THR A O 1
ATOM 908 N N . ILE A 1 123 ? 20.770 3.526 -25.641 1.00 50.31 123 ILE A N 1
ATOM 909 C CA . ILE A 1 123 ? 21.923 4.297 -25.117 1.00 50.31 123 ILE A CA 1
ATOM 910 C C . ILE A 1 123 ? 21.624 4.894 -23.717 1.00 50.31 123 ILE A C 1
ATOM 912 O O . ILE A 1 123 ? 22.549 5.224 -22.980 1.00 50.31 123 ILE A O 1
ATOM 916 N N . LYS A 1 124 ? 20.345 4.995 -23.325 1.00 59.81 124 LYS A N 1
ATOM 917 C CA . LYS A 1 124 ? 19.913 5.565 -22.053 1.00 59.81 124 LYS A CA 1
ATOM 918 C C . LYS A 1 124 ? 19.882 4.579 -20.877 1.00 59.81 124 LYS A C 1
ATOM 920 O O . LYS A 1 124 ? 20.166 5.041 -19.788 1.00 59.81 124 LYS A O 1
ATOM 925 N N . ASP A 1 125 ? 19.616 3.274 -21.017 1.00 62.31 125 ASP A N 1
ATOM 926 C CA . ASP A 1 125 ? 19.352 2.394 -19.842 1.00 62.31 125 ASP A CA 1
ATOM 927 C C . ASP A 1 125 ? 20.632 1.809 -19.202 1.00 62.31 125 ASP A C 1
ATOM 929 O O . ASP A 1 125 ? 20.867 0.611 -19.175 1.00 62.31 125 ASP A O 1
ATOM 933 N N . ALA A 1 126 ? 21.526 2.653 -18.699 1.00 67.50 126 ALA A N 1
ATOM 934 C CA . ALA A 1 126 ? 22.927 2.292 -18.441 1.00 67.50 126 ALA A CA 1
ATOM 935 C C . ALA A 1 126 ? 23.209 1.056 -17.539 1.00 67.50 126 ALA A C 1
ATOM 937 O O . ALA A 1 126 ? 24.302 0.489 -17.645 1.00 67.50 126 ALA A O 1
ATOM 938 N N . LEU A 1 127 ? 22.275 0.622 -16.679 1.00 77.81 127 LEU A N 1
ATOM 939 C CA . LEU A 1 127 ? 22.492 -0.418 -15.658 1.00 77.81 127 LEU A CA 1
ATOM 940 C C . LEU A 1 127 ? 21.937 -1.802 -16.014 1.00 77.81 127 LEU A C 1
ATOM 942 O O . LEU A 1 127 ? 22.233 -2.770 -15.312 1.00 77.81 127 LEU A O 1
ATOM 946 N N . TYR A 1 128 ? 21.169 -1.952 -17.093 1.00 79.25 128 TYR A N 1
ATOM 947 C CA . TYR A 1 128 ? 20.509 -3.229 -17.400 1.00 79.25 128 TYR A CA 1
ATOM 948 C C . TYR A 1 128 ? 21.447 -4.427 -17.458 1.00 79.25 128 TYR A C 1
ATOM 950 O O . TYR A 1 128 ? 21.084 -5.517 -17.025 1.00 79.25 128 TYR A O 1
ATOM 958 N N . LYS A 1 129 ? 22.674 -4.278 -17.961 1.00 79.50 129 LYS A N 1
ATOM 959 C CA . LYS A 1 129 ? 23.639 -5.385 -17.963 1.00 79.50 129 LYS A CA 1
ATOM 960 C C . LYS A 1 129 ? 23.927 -5.985 -16.584 1.00 79.50 129 LYS A C 1
ATOM 962 O O . LYS A 1 129 ? 24.524 -7.053 -16.522 1.00 79.50 129 LYS A O 1
ATOM 967 N N . TYR A 1 130 ? 23.537 -5.327 -15.496 1.00 82.62 130 TYR A N 1
ATOM 968 C CA . TYR A 1 130 ? 23.650 -5.841 -14.141 1.00 82.62 130 TYR A CA 1
ATOM 969 C C . TYR A 1 130 ? 22.412 -6.555 -13.654 1.00 82.62 130 TYR A C 1
ATOM 971 O O . TYR A 1 130 ? 22.510 -7.336 -12.715 1.00 82.62 130 TYR A O 1
ATOM 979 N N . GLN A 1 131 ? 21.307 -6.418 -14.376 1.00 89.62 131 GLN A N 1
ATOM 980 C CA . GLN A 1 131 ? 20.066 -7.138 -14.133 1.00 89.62 131 GLN A CA 1
ATOM 981 C C . GLN A 1 131 ? 20.165 -8.587 -14.631 1.00 89.62 131 GLN A C 1
ATOM 983 O O . GLN A 1 131 ? 19.556 -8.996 -15.628 1.00 89.62 131 GLN A O 1
ATOM 988 N N . TRP A 1 132 ? 21.047 -9.358 -13.988 1.00 89.19 132 TRP A N 1
ATOM 989 C CA . TRP A 1 132 ? 21.243 -10.781 -14.260 1.00 89.19 132 TRP A CA 1
ATOM 990 C C . TRP A 1 132 ? 19.948 -11.558 -14.057 1.00 89.19 132 TRP A C 1
ATOM 992 O O . TRP A 1 132 ? 19.694 -12.499 -14.799 1.00 89.19 132 TRP A O 1
ATOM 1002 N N . ASP A 1 133 ? 19.134 -11.130 -13.102 1.00 92.19 133 ASP A N 1
ATOM 1003 C CA . ASP A 1 133 ? 17.829 -11.646 -12.722 1.00 92.19 133 ASP A CA 1
ATOM 1004 C C . ASP A 1 133 ? 16.839 -11.556 -13.891 1.00 92.19 133 ASP A C 1
ATOM 1006 O O . ASP A 1 133 ? 16.303 -12.581 -14.321 1.00 92.19 133 ASP A O 1
ATOM 1010 N N . ILE A 1 134 ? 16.705 -10.379 -14.510 1.00 91.44 134 ILE A N 1
ATOM 1011 C CA . ILE A 1 134 ? 15.836 -10.157 -15.676 1.00 91.44 134 ILE A CA 1
ATOM 1012 C C . ILE A 1 134 ? 16.258 -11.032 -16.863 1.00 91.44 134 ILE A C 1
ATOM 1014 O O . ILE A 1 134 ? 15.427 -11.632 -17.552 1.00 91.44 134 ILE A O 1
ATOM 1018 N N . ARG A 1 135 ? 17.569 -11.166 -17.097 1.00 89.56 135 ARG A N 1
ATOM 1019 C CA . ARG A 1 135 ? 18.085 -12.070 -18.139 1.00 89.56 135 ARG A CA 1
ATOM 1020 C C . ARG A 1 135 ? 17.887 -13.538 -17.776 1.00 89.56 135 ARG A C 1
ATOM 1022 O O . ARG A 1 135 ? 17.561 -14.346 -18.642 1.00 89.56 135 ARG A O 1
ATOM 1029 N N . ARG A 1 136 ? 18.054 -13.903 -16.506 1.00 93.69 136 ARG A N 1
ATOM 1030 C CA . ARG A 1 136 ? 17.959 -15.281 -16.010 1.00 93.69 136 ARG A CA 1
ATOM 1031 C C . ARG A 1 136 ? 16.559 -15.860 -16.179 1.00 93.69 136 ARG A C 1
ATOM 1033 O O . ARG A 1 136 ? 16.441 -17.073 -16.384 1.00 93.69 136 ARG A O 1
ATOM 1040 N N . ILE A 1 137 ? 15.527 -15.022 -16.116 1.00 94.94 137 ILE A N 1
ATOM 1041 C CA . ILE A 1 137 ? 14.134 -15.417 -16.361 1.00 94.94 137 ILE A CA 1
ATOM 1042 C C . ILE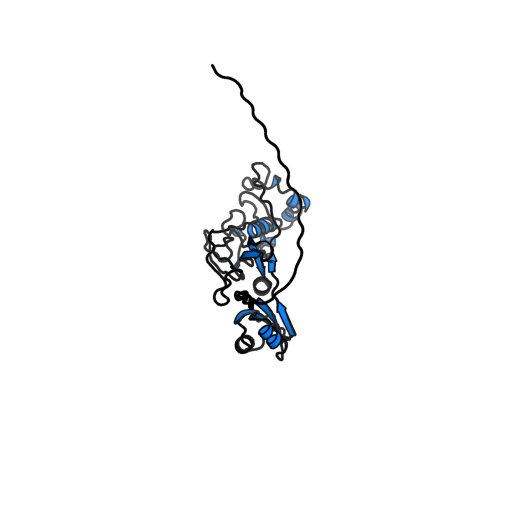 A 1 137 ? 13.734 -15.370 -17.844 1.00 94.94 137 ILE A C 1
ATOM 1044 O O . ILE A 1 137 ? 12.587 -15.662 -18.165 1.00 94.94 137 ILE A O 1
ATOM 1048 N N . LYS A 1 138 ? 14.665 -15.041 -18.753 1.00 90.06 138 LYS A N 1
ATOM 1049 C CA . LYS A 1 138 ? 14.428 -14.946 -20.204 1.00 90.06 138 LYS A CA 1
ATOM 1050 C C . LYS A 1 138 ? 13.384 -13.891 -20.603 1.00 90.06 138 LYS A C 1
ATOM 1052 O O . LYS A 1 138 ? 12.656 -14.061 -21.583 1.00 90.06 138 LYS A O 1
ATOM 1057 N N . ALA A 1 139 ? 13.306 -12.787 -19.853 1.00 89.62 139 ALA A N 1
ATOM 1058 C CA . ALA A 1 139 ? 12.454 -11.655 -20.219 1.00 89.62 139 ALA A CA 1
ATOM 1059 C C . ALA A 1 139 ? 12.777 -11.088 -21.625 1.00 89.62 139 ALA A C 1
ATOM 1061 O O . ALA A 1 139 ? 11.838 -10.830 -22.381 1.00 89.62 139 ALA A O 1
ATOM 1062 N N . PRO A 1 140 ? 14.054 -10.985 -22.064 1.00 85.56 140 PRO A N 1
ATOM 1063 C CA . PRO A 1 140 ? 14.387 -10.475 -23.401 1.00 85.56 140 PRO A CA 1
ATOM 1064 C C . PRO A 1 140 ? 13.780 -11.261 -24.557 1.00 85.56 140 PRO A C 1
ATOM 1066 O O . PRO A 1 140 ? 13.410 -10.694 -25.585 1.00 85.56 140 PRO A O 1
ATOM 1069 N N . GLU A 1 141 ? 13.671 -12.576 -24.417 1.00 86.31 141 GLU A N 1
ATOM 1070 C CA . GLU A 1 141 ? 13.050 -13.446 -25.406 1.00 86.31 141 GLU A CA 1
ATOM 1071 C C . GLU A 1 141 ? 11.541 -13.203 -25.512 1.00 86.31 141 GLU A C 1
ATOM 1073 O O . GLU A 1 141 ? 10.986 -13.334 -26.605 1.00 86.31 141 GLU A O 1
ATOM 1078 N N . VAL A 1 142 ? 10.888 -12.809 -24.413 1.00 84.06 142 VAL A N 1
ATOM 1079 C CA . VAL A 1 142 ? 9.473 -12.412 -24.395 1.00 84.06 142 VAL A CA 1
ATOM 1080 C C . VAL A 1 142 ? 9.292 -11.034 -25.023 1.00 84.06 142 VAL A C 1
ATOM 1082 O O . VAL A 1 142 ? 8.409 -10.874 -25.863 1.00 84.06 142 VAL A O 1
ATOM 1085 N N . TRP A 1 143 ? 10.154 -10.061 -24.714 1.00 84.75 143 TRP A N 1
ATOM 1086 C CA . TRP A 1 143 ? 10.076 -8.707 -25.286 1.00 84.75 143 TRP A CA 1
ATOM 1087 C C . TRP A 1 143 ? 10.166 -8.696 -26.815 1.00 84.75 143 TRP A C 1
ATOM 1089 O O . TRP A 1 143 ? 9.509 -7.894 -27.467 1.00 84.75 143 TRP A O 1
ATOM 1099 N N . LYS A 1 144 ? 10.919 -9.634 -27.407 1.00 79.69 144 LYS A N 1
ATOM 1100 C CA . LYS A 1 144 ? 10.990 -9.823 -28.870 1.00 79.69 144 LYS A CA 1
ATOM 1101 C C . LYS A 1 144 ? 9.675 -10.300 -29.497 1.00 79.69 144 LYS A C 1
ATOM 1103 O O . LYS A 1 144 ? 9.523 -10.216 -30.710 1.00 79.69 144 LYS A O 1
ATOM 1108 N N . ARG A 1 145 ? 8.769 -10.871 -28.699 1.00 82.12 145 ARG A N 1
ATOM 1109 C CA . ARG A 1 145 ? 7.524 -11.516 -29.151 1.00 82.12 145 ARG A CA 1
ATOM 1110 C C . ARG A 1 145 ? 6.271 -10.756 -28.736 1.00 82.12 145 ARG A C 1
ATOM 1112 O O . ARG A 1 145 ? 5.251 -10.896 -29.400 1.00 82.12 145 ARG A O 1
ATOM 1119 N N . VAL A 1 146 ? 6.336 -10.004 -27.638 1.00 75.75 146 VAL A N 1
ATOM 1120 C CA . VAL A 1 146 ? 5.200 -9.290 -27.048 1.00 75.75 146 VAL A CA 1
ATOM 1121 C C . VAL A 1 146 ? 5.467 -7.784 -27.109 1.00 75.75 146 VAL A C 1
ATOM 1123 O O . VAL A 1 146 ? 6.214 -7.270 -26.269 1.00 75.75 146 VAL A O 1
ATOM 1126 N N . PRO A 1 147 ? 4.862 -7.074 -28.078 1.00 81.50 147 PRO A N 1
ATOM 1127 C CA . PRO A 1 147 ? 5.019 -5.631 -28.221 1.00 81.50 147 PRO A CA 1
ATOM 1128 C C . PRO A 1 147 ? 4.572 -4.852 -26.977 1.00 81.50 147 PRO A C 1
ATOM 1130 O O . PRO A 1 147 ? 3.691 -5.296 -26.234 1.00 81.50 147 PRO A O 1
ATOM 1133 N N . LEU A 1 148 ? 5.153 -3.671 -26.754 1.00 80.25 148 LEU A N 1
ATOM 1134 C CA . LEU A 1 148 ? 4.873 -2.850 -25.567 1.00 80.25 148 LEU A CA 1
ATOM 1135 C C . LEU A 1 148 ? 3.408 -2.412 -25.504 1.00 80.25 148 LEU A C 1
ATOM 1137 O O . LEU A 1 148 ? 2.810 -2.422 -24.435 1.00 80.25 148 LEU A O 1
ATOM 1141 N N . GLU A 1 149 ? 2.799 -2.108 -26.646 1.00 80.31 149 GLU A N 1
ATOM 1142 C CA . GLU A 1 149 ? 1.386 -1.748 -26.756 1.00 80.31 149 GLU A CA 1
ATOM 1143 C C . GLU A 1 149 ? 0.438 -2.895 -26.380 1.00 80.31 149 GLU A C 1
ATOM 1145 O O . GLU A 1 149 ? -0.708 -2.653 -26.004 1.00 80.31 149 GLU A O 1
ATOM 1150 N N . VAL A 1 150 ? 0.903 -4.146 -26.466 1.00 78.06 150 VAL A N 1
ATOM 1151 C CA . VAL A 1 150 ? 0.158 -5.310 -25.974 1.00 78.06 150 VAL A CA 1
ATOM 1152 C C . VAL A 1 150 ? 0.309 -5.421 -24.459 1.00 78.06 150 VAL A C 1
ATOM 1154 O O . VAL A 1 150 ? -0.687 -5.638 -23.775 1.00 78.06 150 VAL A O 1
ATOM 1157 N N . GLN A 1 151 ? 1.519 -5.215 -23.928 1.00 84.81 151 GLN A N 1
ATOM 1158 C CA . GLN A 1 151 ? 1.771 -5.199 -22.479 1.00 84.81 151 GLN A CA 1
ATOM 1159 C C . GLN A 1 151 ? 0.968 -4.094 -21.776 1.00 84.81 151 GLN A C 1
ATOM 1161 O O . GLN A 1 151 ? 0.375 -4.339 -20.730 1.00 84.81 151 GLN A O 1
ATOM 1166 N N . ALA A 1 152 ? 0.857 -2.916 -22.396 1.00 86.94 152 ALA A N 1
ATOM 1167 C CA . ALA A 1 152 ? 0.144 -1.751 -21.869 1.00 86.94 152 ALA A CA 1
ATOM 1168 C C . ALA A 1 152 ? -1.370 -1.945 -21.694 1.00 86.94 152 ALA A C 1
ATOM 1170 O O . ALA A 1 152 ? -2.032 -1.074 -21.134 1.00 86.94 152 ALA A O 1
ATOM 1171 N N . ARG A 1 153 ? -1.930 -3.062 -22.178 1.00 92.44 153 ARG A N 1
ATOM 1172 C CA . ARG A 1 153 ? -3.334 -3.440 -21.952 1.00 92.44 153 ARG A CA 1
ATOM 1173 C C . ARG A 1 153 ? -3.569 -4.036 -20.566 1.00 92.44 153 ARG A C 1
ATOM 1175 O O . ARG A 1 153 ? -4.720 -4.172 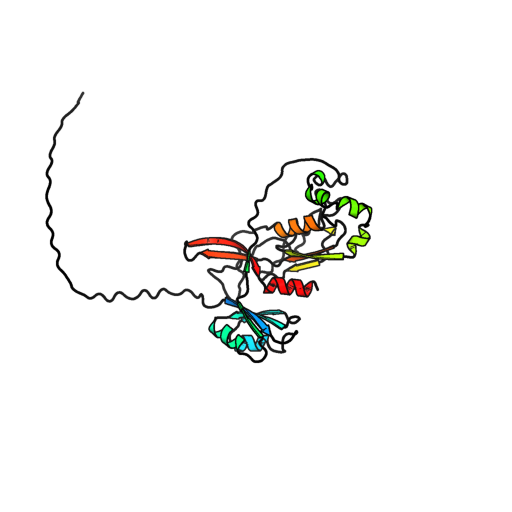-20.170 1.00 92.44 153 ARG A O 1
ATOM 1182 N N . ALA A 1 154 ? -2.504 -4.420 -19.868 1.00 95.12 154 ALA A N 1
ATOM 1183 C CA . ALA A 1 154 ? -2.560 -4.900 -18.501 1.00 95.12 154 ALA A CA 1
ATOM 1184 C C . ALA A 1 154 ? -2.089 -3.806 -17.536 1.00 95.12 154 ALA A C 1
ATOM 1186 O O . ALA A 1 154 ? -1.088 -3.124 -17.785 1.00 95.12 154 ALA A O 1
ATOM 1187 N N . THR A 1 155 ? -2.794 -3.702 -16.412 1.00 97.44 155 THR A N 1
ATOM 1188 C CA . THR A 1 155 ? -2.389 -2.895 -15.262 1.00 97.44 155 THR A CA 1
ATOM 1189 C C . THR A 1 155 ? -2.031 -3.832 -14.118 1.00 97.44 155 THR A C 1
ATOM 1191 O O . THR A 1 155 ? -2.791 -4.747 -13.807 1.00 97.44 155 THR A O 1
ATOM 1194 N N . VAL A 1 156 ? -0.878 -3.613 -13.492 1.00 98.25 156 VAL A N 1
ATOM 1195 C CA . VAL A 1 156 ? -0.449 -4.327 -12.287 1.00 98.25 156 VAL A CA 1
ATOM 1196 C C . VAL A 1 156 ? -0.627 -3.402 -11.088 1.00 98.25 156 VAL A C 1
ATOM 1198 O O . VAL A 1 156 ? -0.043 -2.319 -11.047 1.00 98.25 156 VAL A O 1
ATOM 1201 N N . ALA A 1 157 ? -1.431 -3.821 -10.113 1.00 98.25 157 ALA A N 1
ATOM 1202 C CA . ALA A 1 157 ? -1.541 -3.126 -8.837 1.00 98.25 157 ALA A CA 1
ATOM 1203 C C . ALA A 1 157 ? -0.349 -3.489 -7.937 1.00 98.25 157 ALA A C 1
ATOM 1205 O O . ALA A 1 157 ? -0.081 -4.665 -7.694 1.00 98.25 157 ALA A O 1
ATOM 1206 N N . VAL A 1 158 ? 0.368 -2.476 -7.452 1.00 98.12 158 VAL A N 1
ATOM 1207 C CA . VAL A 1 158 ? 1.484 -2.618 -6.510 1.00 98.12 158 VAL A CA 1
ATOM 1208 C C . VAL A 1 158 ? 1.044 -2.042 -5.170 1.00 98.12 158 VAL A C 1
ATOM 1210 O O . VAL A 1 158 ? 0.938 -0.826 -5.025 1.00 98.12 158 VAL A O 1
ATOM 1213 N N . LEU A 1 159 ? 0.760 -2.928 -4.214 1.00 98.00 159 LEU A N 1
ATOM 1214 C CA . LEU A 1 159 ? 0.357 -2.603 -2.845 1.00 98.00 159 LEU A CA 1
ATOM 1215 C C . LEU A 1 159 ? 1.588 -2.659 -1.946 1.00 98.00 159 LEU A C 1
ATOM 1217 O O . LEU A 1 159 ? 2.026 -3.736 -1.552 1.00 98.00 159 LEU A O 1
ATOM 1221 N N . ASP A 1 160 ? 2.175 -1.500 -1.672 1.00 97.38 160 ASP A N 1
ATOM 1222 C CA . ASP A 1 160 ? 3.494 -1.411 -1.050 1.00 97.38 160 ASP A CA 1
ATOM 1223 C C . ASP A 1 160 ? 3.657 -0.083 -0.278 1.00 97.38 160 ASP A C 1
ATOM 1225 O O . ASP A 1 160 ? 2.678 0.558 0.110 1.00 97.38 160 ASP A O 1
ATOM 1229 N N . THR A 1 161 ? 4.886 0.361 -0.032 1.00 95.75 161 THR A N 1
ATOM 1230 C CA . THR A 1 161 ? 5.239 1.573 0.720 1.00 95.75 161 THR A CA 1
ATOM 1231 C C . THR A 1 161 ? 4.991 2.870 -0.045 1.00 95.75 161 THR A C 1
ATOM 1233 O O . THR A 1 161 ? 5.278 3.954 0.471 1.00 95.75 161 THR A O 1
ATOM 1236 N N . GLY A 1 162 ? 4.460 2.768 -1.262 1.00 95.19 162 GLY A N 1
ATOM 1237 C CA . GLY A 1 162 ? 4.344 3.857 -2.217 1.00 95.19 162 GLY A CA 1
ATOM 1238 C C . GLY A 1 162 ? 5.396 3.798 -3.326 1.00 95.19 162 GLY A C 1
ATOM 1239 O O . GLY A 1 162 ? 6.327 2.991 -3.308 1.00 95.19 162 GLY A O 1
ATOM 1240 N N . VAL A 1 163 ? 5.245 4.667 -4.324 1.00 95.38 163 VAL A N 1
ATOM 1241 C CA . VAL A 1 163 ? 6.089 4.693 -5.526 1.00 95.38 163 VAL A CA 1
ATOM 1242 C C . VAL A 1 163 ? 6.522 6.120 -5.825 1.00 95.38 163 VAL A C 1
ATOM 1244 O O . VAL A 1 163 ? 5.704 7.039 -5.806 1.00 95.38 163 VAL A O 1
ATOM 1247 N N . MET A 1 164 ? 7.815 6.310 -6.100 1.00 92.88 164 MET A N 1
ATOM 1248 C CA . MET A 1 164 ? 8.357 7.565 -6.613 1.00 92.88 164 MET A CA 1
ATOM 1249 C C . MET A 1 164 ? 7.821 7.805 -8.026 1.00 92.88 164 MET A C 1
ATOM 1251 O O . MET A 1 164 ? 8.390 7.363 -9.025 1.00 92.88 164 MET A O 1
ATOM 1255 N N . ASP A 1 165 ? 6.699 8.502 -8.082 1.00 86.38 165 ASP A N 1
ATOM 1256 C CA . ASP A 1 165 ? 5.921 8.796 -9.283 1.00 86.38 165 ASP A CA 1
ATOM 1257 C C . ASP A 1 165 ? 6.663 9.592 -10.362 1.00 86.38 165 ASP A C 1
ATOM 1259 O O . ASP A 1 165 ? 6.306 9.540 -11.534 1.00 86.38 165 ASP A O 1
ATOM 1263 N N . ASN A 1 166 ? 7.718 10.309 -9.994 1.00 88.12 166 ASN A N 1
ATOM 1264 C CA . ASN A 1 166 ? 8.533 11.097 -10.904 1.00 88.12 166 ASN A CA 1
ATOM 1265 C C . ASN A 1 166 ? 9.846 10.397 -11.293 1.00 88.12 166 ASN A C 1
ATOM 1267 O O . ASN A 1 166 ? 10.690 11.013 -11.952 1.00 88.12 166 ASN A O 1
ATOM 1271 N N . HIS A 1 167 ? 10.048 9.137 -10.890 1.00 90.56 167 HIS A N 1
ATOM 1272 C CA . HIS A 1 167 ? 11.249 8.395 -11.252 1.00 90.56 167 HIS A CA 1
ATOM 1273 C C . HIS A 1 167 ? 11.311 8.222 -12.783 1.00 90.56 167 HIS A C 1
ATOM 1275 O O . HIS A 1 167 ? 10.341 7.738 -13.368 1.00 90.56 167 HIS A O 1
ATOM 1281 N N . PRO A 1 168 ? 12.422 8.570 -13.461 1.00 87.94 168 PRO A N 1
ATOM 1282 C CA . PRO A 1 168 ? 12.506 8.535 -14.924 1.00 87.94 168 PRO A CA 1
ATOM 1283 C C . PRO A 1 168 ? 12.129 7.191 -15.562 1.00 87.94 168 PRO A C 1
ATOM 1285 O O . PRO A 1 168 ? 11.455 7.189 -16.586 1.00 87.94 168 PRO A O 1
ATOM 1288 N N . ASP A 1 169 ? 12.485 6.072 -14.918 1.00 91.12 169 ASP A N 1
ATOM 1289 C CA . ASP A 1 169 ? 12.134 4.720 -15.388 1.00 91.12 169 ASP A CA 1
ATOM 1290 C C . ASP A 1 169 ? 10.665 4.318 -15.126 1.00 91.12 169 ASP A C 1
ATOM 1292 O O . ASP A 1 169 ? 10.229 3.286 -15.623 1.00 91.12 169 ASP A O 1
ATOM 1296 N N . LEU A 1 170 ? 9.889 5.077 -14.340 1.00 93.31 170 LEU A N 1
ATOM 1297 C CA . LEU A 1 170 ? 8.533 4.685 -13.907 1.00 93.31 170 LEU A CA 1
ATOM 1298 C C . LEU A 1 170 ? 7.441 5.717 -14.193 1.00 93.31 170 LEU A C 1
ATOM 1300 O O . LEU A 1 170 ? 6.275 5.343 -14.278 1.00 93.31 170 LEU A O 1
ATOM 1304 N N . LYS A 1 171 ? 7.786 6.996 -14.347 1.00 89.44 171 LYS A N 1
ATOM 1305 C CA . LYS A 1 171 ? 6.824 8.109 -14.416 1.00 89.44 171 LYS A CA 1
ATOM 1306 C C . LYS A 1 171 ? 5.733 7.947 -15.478 1.00 89.44 171 LYS A C 1
ATOM 1308 O O . LYS A 1 171 ? 4.607 8.368 -15.261 1.00 89.44 171 LYS A O 1
ATOM 1313 N N . ASP A 1 172 ? 6.055 7.305 -16.600 1.00 90.44 172 ASP A N 1
ATOM 1314 C CA . ASP A 1 172 ? 5.117 7.105 -17.709 1.00 90.44 172 ASP A CA 1
ATOM 1315 C C . ASP A 1 172 ? 4.339 5.780 -17.583 1.00 90.44 172 ASP A C 1
ATOM 1317 O O . ASP A 1 172 ? 3.415 5.520 -18.354 1.00 90.44 172 ASP A O 1
ATOM 1321 N N . GLN A 1 173 ? 4.692 4.939 -16.607 1.00 93.69 173 GLN A N 1
ATOM 1322 C CA . GLN A 1 173 ? 4.079 3.632 -16.363 1.00 93.69 173 GLN A CA 1
ATOM 1323 C C . GLN A 1 173 ? 2.966 3.699 -15.330 1.00 93.69 173 GLN A C 1
ATOM 1325 O O . GLN A 1 173 ? 2.032 2.902 -15.397 1.00 93.69 173 GLN A O 1
ATOM 1330 N N . ILE A 1 174 ? 3.049 4.629 -14.380 1.00 94.56 174 ILE A N 1
ATOM 1331 C CA . ILE A 1 174 ? 2.085 4.715 -13.287 1.00 94.56 174 ILE A CA 1
ATOM 1332 C C . ILE A 1 174 ? 0.858 5.499 -13.755 1.00 94.56 174 ILE A C 1
ATOM 1334 O O . ILE A 1 174 ? 0.954 6.664 -14.132 1.00 94.56 174 ILE A O 1
ATOM 1338 N N . VAL A 1 175 ? -0.298 4.840 -13.754 1.00 96.00 175 VAL A N 1
ATOM 1339 C CA . VAL A 1 175 ? -1.565 5.376 -14.284 1.00 96.00 175 VAL A CA 1
ATOM 1340 C C . VAL A 1 175 ? -2.614 5.617 -13.204 1.00 96.00 175 VAL A C 1
ATOM 1342 O O . VAL A 1 175 ? -3.647 6.219 -13.482 1.00 96.00 175 VAL A O 1
ATOM 1345 N N . TYR A 1 176 ? -2.364 5.148 -11.982 1.00 97.06 176 TYR A N 1
ATOM 1346 C CA . TYR A 1 176 ? -3.260 5.306 -10.844 1.00 97.06 176 TYR A CA 1
ATOM 1347 C C . TYR A 1 176 ? -2.467 5.380 -9.539 1.00 97.06 176 TYR A C 1
ATOM 1349 O O . TYR A 1 176 ? -1.444 4.705 -9.398 1.00 97.06 176 TYR A O 1
ATOM 1357 N N . PHE A 1 177 ? -2.955 6.184 -8.595 1.00 96.06 177 PHE A N 1
ATOM 1358 C CA . PHE A 1 177 ? -2.338 6.398 -7.292 1.00 96.06 177 PHE A CA 1
ATOM 1359 C C . PHE A 1 177 ? -3.402 6.388 -6.202 1.00 96.06 177 PHE A C 1
ATOM 1361 O O . PHE A 1 177 ? -4.352 7.170 -6.256 1.00 96.06 177 PHE A O 1
ATOM 1368 N N . ALA A 1 178 ? -3.189 5.581 -5.171 1.00 96.19 178 ALA A N 1
ATOM 1369 C CA . ALA A 1 178 ? -4.029 5.565 -3.986 1.00 96.19 178 ALA A CA 1
ATOM 1370 C C . ALA A 1 178 ? -3.189 5.393 -2.717 1.00 96.19 178 ALA A C 1
ATOM 1372 O O . ALA A 1 178 ? -2.097 4.823 -2.727 1.00 96.19 178 ALA A O 1
ATOM 1373 N N . ALA A 1 179 ? -3.722 5.899 -1.609 1.00 96.00 179 ALA A N 1
ATOM 1374 C CA . ALA A 1 179 ? -3.190 5.697 -0.270 1.00 96.00 179 ALA A CA 1
ATOM 1375 C C . ALA A 1 179 ? -4.311 5.150 0.607 1.00 96.00 179 ALA A C 1
ATOM 1377 O O . ALA A 1 179 ? -5.244 5.876 0.961 1.00 96.00 179 ALA A O 1
ATOM 1378 N N . THR A 1 180 ? -4.248 3.857 0.913 1.00 95.50 180 THR A N 1
ATOM 1379 C CA . THR A 1 180 ? -5.237 3.178 1.759 1.00 95.50 180 THR A CA 1
ATOM 1380 C C . THR A 1 180 ? -4.738 2.989 3.188 1.00 95.50 180 THR A C 1
ATOM 1382 O O . THR A 1 180 ? -5.547 2.692 4.072 1.00 95.50 180 THR A O 1
ATOM 1385 N N . ASN A 1 181 ? -3.445 3.240 3.435 1.00 94.94 181 ASN A N 1
ATOM 1386 C CA . ASN A 1 181 ? -2.825 3.303 4.759 1.00 94.94 181 ASN A CA 1
ATOM 1387 C C . ASN A 1 181 ? -3.587 4.242 5.718 1.00 94.94 181 ASN A C 1
ATOM 1389 O O . ASN A 1 181 ? -4.427 5.052 5.300 1.00 94.94 181 ASN A O 1
ATOM 1393 N N . TYR A 1 182 ? -3.356 4.100 7.023 1.00 92.38 182 TYR A N 1
ATOM 1394 C CA . TYR A 1 182 ? -4.104 4.857 8.029 1.00 92.38 182 TYR A CA 1
ATOM 1395 C C . TYR A 1 182 ? -3.700 6.331 8.050 1.00 92.38 182 TYR A C 1
ATOM 1397 O O . TYR A 1 182 ? -4.565 7.208 8.050 1.00 92.38 182 TYR A O 1
ATOM 1405 N N . CYS A 1 183 ? -2.401 6.610 8.008 1.00 92.81 183 CYS A N 1
ATOM 1406 C CA . CYS A 1 183 ? -1.847 7.956 8.016 1.00 92.81 183 CYS A CA 1
ATOM 1407 C C . CYS A 1 183 ? -1.670 8.470 6.591 1.00 92.81 183 CYS A C 1
ATOM 1409 O O . CYS A 1 183 ? -0.581 8.472 6.014 1.00 92.81 183 CYS A O 1
ATOM 1411 N N . ARG A 1 184 ? -2.791 8.894 6.001 1.00 87.88 184 ARG A N 1
ATOM 1412 C CA . ARG A 1 184 ? -2.828 9.417 4.634 1.00 87.88 184 ARG A CA 1
ATOM 1413 C C . ARG A 1 184 ? -2.180 10.793 4.563 1.00 87.88 184 ARG A C 1
ATOM 1415 O O . ARG A 1 184 ? -2.537 11.711 5.294 1.00 87.88 184 ARG A O 1
ATOM 1422 N N . GLU A 1 185 ? -1.265 10.941 3.620 1.00 87.44 185 GLU A N 1
ATOM 1423 C CA . GLU A 1 185 ? -0.547 12.181 3.354 1.00 87.44 185 GLU A CA 1
ATOM 1424 C C . GLU A 1 185 ? -0.197 12.250 1.865 1.00 87.44 185 GLU A C 1
ATOM 1426 O O . GLU A 1 185 ? 0.037 11.226 1.228 1.00 87.44 185 GLU A O 1
ATOM 1431 N N . THR A 1 186 ? -0.148 13.453 1.297 1.00 87.38 186 THR A N 1
ATOM 1432 C CA . THR A 1 186 ? 0.323 13.670 -0.079 1.00 87.38 186 THR A CA 1
ATOM 1433 C C . THR A 1 186 ? 1.759 14.168 -0.079 1.00 87.38 186 THR A C 1
ATOM 1435 O O . THR A 1 186 ? 2.197 14.863 0.849 1.00 87.38 186 THR A O 1
ATOM 1438 N N . GLY A 1 187 ? 2.529 13.840 -1.117 1.00 79.50 187 GLY A N 1
ATOM 1439 C CA . GLY A 1 187 ? 3.926 14.248 -1.173 1.00 79.50 187 GLY A CA 1
ATOM 1440 C C . GLY A 1 187 ? 4.648 14.114 -2.494 1.00 79.50 187 GLY A C 1
ATOM 1441 O O . GLY A 1 187 ? 4.100 13.679 -3.496 1.00 79.50 187 GLY A O 1
ATOM 1442 N N . GLY A 1 188 ? 5.929 14.479 -2.440 1.00 76.38 188 GLY A N 1
ATOM 1443 C CA . GLY A 1 188 ? 6.826 14.406 -3.582 1.00 76.38 188 GLY A CA 1
ATOM 1444 C C . GLY A 1 188 ? 6.573 15.486 -4.633 1.00 76.38 188 GLY A C 1
ATOM 1445 O O . GLY A 1 188 ? 5.740 16.373 -4.435 1.00 76.38 188 GLY A O 1
ATOM 1446 N N . PRO A 1 189 ? 7.313 15.438 -5.751 1.00 75.00 189 PRO A N 1
ATOM 1447 C CA . PRO A 1 189 ? 7.242 16.462 -6.793 1.00 75.00 189 PRO A CA 1
ATOM 1448 C C . PRO A 1 189 ? 5.874 16.580 -7.477 1.00 75.00 189 PRO A C 1
ATOM 1450 O O . PRO A 1 189 ? 5.506 17.682 -7.876 1.00 75.00 189 PRO A O 1
ATOM 1453 N N . SER A 1 190 ? 5.105 15.490 -7.553 1.00 83.12 190 SER A N 1
ATOM 1454 C CA . SER A 1 190 ? 3.757 15.477 -8.144 1.00 83.12 190 SER A CA 1
ATOM 1455 C C . SER A 1 190 ? 2.627 15.507 -7.105 1.00 83.12 190 SER A C 1
ATOM 1457 O O . SER A 1 190 ? 1.458 15.448 -7.477 1.00 83.12 190 SER A O 1
ATOM 1459 N N . GLN A 1 191 ? 2.959 15.615 -5.812 1.00 88.62 191 GLN A N 1
ATOM 1460 C CA . GLN A 1 191 ? 2.004 15.653 -4.695 1.00 88.62 191 GLN A CA 1
ATOM 1461 C C . GLN A 1 191 ? 1.010 14.481 -4.678 1.00 88.62 191 GLN A C 1
ATOM 1463 O O . GLN A 1 191 ? -0.147 14.645 -4.286 1.00 88.62 191 GLN A O 1
ATOM 1468 N N . THR A 1 192 ? 1.444 13.288 -5.087 1.00 91.56 192 THR A N 1
ATOM 1469 C CA . THR A 1 192 ? 0.571 12.112 -5.096 1.00 91.56 192 THR A CA 1
ATOM 1470 C C . THR A 1 192 ? 0.381 11.549 -3.687 1.00 91.56 192 THR A C 1
ATOM 1472 O O . THR A 1 192 ? 1.259 11.685 -2.823 1.00 91.56 192 THR A O 1
ATOM 1475 N N . PRO A 1 193 ? -0.768 10.902 -3.425 1.00 94.44 193 PRO A N 1
ATOM 1476 C CA . PRO A 1 193 ? -1.018 10.239 -2.147 1.00 94.44 193 PRO A CA 1
ATOM 1477 C C . PRO A 1 193 ? -0.100 9.027 -1.923 1.00 94.44 193 PRO A C 1
ATOM 1479 O O . PRO A 1 193 ? 0.208 8.678 -0.789 1.00 94.44 193 PRO A O 1
ATOM 1482 N N . SER A 1 194 ? 0.386 8.391 -2.988 1.00 94.88 194 SER A N 1
ATOM 1483 C CA . SER A 1 194 ? 1.233 7.202 -2.889 1.00 94.88 194 SER A CA 1
ATOM 1484 C C . SER A 1 194 ? 2.731 7.513 -2.857 1.00 94.88 194 SER A C 1
ATOM 1486 O O . SER A 1 194 ? 3.532 6.593 -3.017 1.00 94.88 194 SER A O 1
ATOM 1488 N N . TYR A 1 195 ? 3.148 8.776 -2.732 1.00 94.25 195 TYR A N 1
ATOM 1489 C CA . TYR A 1 195 ? 4.575 9.086 -2.697 1.00 94.25 195 TYR A CA 1
ATOM 1490 C C . TYR A 1 195 ? 5.216 8.495 -1.421 1.00 94.25 195 TYR A C 1
ATOM 1492 O O . TYR A 1 195 ? 4.674 8.681 -0.325 1.00 94.25 195 TYR A O 1
ATOM 1500 N N . PRO A 1 196 ? 6.374 7.810 -1.509 1.00 91.81 196 PRO A N 1
ATOM 1501 C CA . PRO A 1 196 ? 6.919 6.981 -0.429 1.00 91.81 196 PRO A CA 1
ATOM 1502 C C . PRO A 1 196 ? 7.695 7.785 0.632 1.00 91.81 196 PRO A C 1
ATOM 1504 O O . PRO A 1 196 ? 8.815 7.449 1.021 1.00 91.81 196 PRO A O 1
ATOM 1507 N N . LYS A 1 197 ? 7.095 8.879 1.103 1.00 90.25 197 LYS A N 1
ATOM 1508 C CA . LYS A 1 197 ? 7.533 9.630 2.285 1.00 90.25 197 LYS A CA 1
ATOM 1509 C C . LYS A 1 197 ? 6.600 9.323 3.452 1.00 90.25 197 LYS A C 1
ATOM 1511 O O . LYS A 1 197 ? 5.415 9.117 3.217 1.00 90.25 197 LYS A O 1
ATOM 1516 N N . TYR A 1 198 ? 7.125 9.369 4.668 1.00 90.88 198 TYR A N 1
ATOM 1517 C CA . TYR A 1 198 ? 6.382 9.171 5.911 1.00 90.88 198 TYR A CA 1
ATOM 1518 C C . TYR A 1 198 ? 6.625 10.362 6.829 1.00 90.88 198 TYR A C 1
ATOM 1520 O O . TYR A 1 198 ? 7.648 10.420 7.517 1.00 90.88 198 TYR A O 1
ATOM 1528 N N . THR A 1 199 ? 5.734 11.356 6.760 1.00 91.44 199 THR A N 1
ATOM 1529 C CA . THR A 1 199 ? 5.770 12.549 7.630 1.00 91.44 199 THR A CA 1
ATOM 1530 C C . THR A 1 199 ? 4.897 12.377 8.871 1.00 91.44 199 THR A C 1
ATOM 1532 O O . THR A 1 199 ? 5.071 13.092 9.856 1.00 91.44 199 THR A O 1
ATOM 1535 N N . LEU A 1 200 ? 4.007 11.388 8.836 1.00 93.94 200 LEU A N 1
ATOM 1536 C CA . LEU A 1 200 ? 3.194 10.934 9.950 1.00 93.94 200 LEU A CA 1
ATOM 1537 C C . LEU A 1 200 ? 3.617 9.523 10.370 1.00 93.94 200 LEU A C 1
ATOM 1539 O O . LEU A 1 200 ? 4.081 8.727 9.547 1.00 93.94 200 LEU A O 1
ATOM 1543 N N . TRP A 1 201 ? 3.423 9.210 11.646 1.00 93.62 201 TRP A N 1
ATOM 1544 C CA . TRP A 1 201 ? 3.553 7.858 12.178 1.00 93.62 201 TRP A CA 1
ATOM 1545 C C . TRP A 1 201 ? 2.377 7.491 13.086 1.00 93.62 201 TRP A C 1
ATOM 1547 O O . TRP A 1 201 ? 1.654 8.361 13.576 1.00 93.62 201 TRP A O 1
ATOM 1557 N N . ILE A 1 202 ? 2.194 6.195 13.309 1.00 92.56 202 ILE A N 1
ATOM 1558 C CA . ILE A 1 202 ? 1.334 5.669 14.367 1.00 92.56 202 ILE A CA 1
ATOM 1559 C C . ILE A 1 202 ? 2.207 5.466 15.603 1.00 92.56 202 ILE A C 1
ATOM 1561 O O . ILE A 1 202 ? 3.020 4.545 15.643 1.00 92.56 202 ILE A O 1
ATOM 1565 N N . ASP A 1 203 ? 2.053 6.339 16.590 1.00 91.44 203 ASP A N 1
ATOM 1566 C CA . ASP A 1 203 ? 2.745 6.233 17.873 1.00 91.44 203 ASP A CA 1
ATOM 1567 C C . ASP A 1 203 ? 1.951 5.293 18.787 1.00 91.44 203 ASP A C 1
ATOM 1569 O O . ASP A 1 203 ? 0.859 5.640 19.234 1.00 91.44 203 ASP A O 1
ATOM 1573 N N . PHE A 1 204 ? 2.444 4.075 19.011 1.00 87.81 204 PHE A N 1
ATOM 1574 C CA . PHE A 1 204 ? 1.762 3.103 19.866 1.00 87.81 204 PHE A CA 1
ATOM 1575 C C . PHE A 1 204 ? 1.954 3.374 21.361 1.00 87.81 204 PHE A C 1
ATOM 1577 O O . PHE A 1 204 ? 1.146 2.888 22.156 1.00 87.81 204 PHE A O 1
ATOM 1584 N N . ASP A 1 205 ? 2.959 4.159 21.749 1.00 86.75 205 ASP A N 1
ATOM 1585 C CA . ASP A 1 205 ? 3.197 4.530 23.147 1.00 86.75 205 ASP A CA 1
ATOM 1586 C C . ASP A 1 205 ? 2.279 5.681 23.574 1.00 86.75 205 ASP A C 1
ATOM 1588 O O . ASP A 1 205 ? 1.843 5.767 24.729 1.00 86.75 205 ASP A O 1
ATOM 1592 N N . HIS A 1 206 ? 1.919 6.539 22.618 1.00 86.12 206 HIS A N 1
ATOM 1593 C CA . HIS A 1 206 ? 1.011 7.670 22.796 1.00 86.12 206 HIS A CA 1
ATOM 1594 C C . HIS A 1 206 ? -0.176 7.631 21.830 1.00 86.12 206 HIS A C 1
ATOM 1596 O O . HIS A 1 206 ? -0.617 8.668 21.330 1.00 86.12 206 HIS A O 1
ATOM 1602 N N . LEU A 1 207 ? -0.717 6.433 21.585 1.00 83.75 207 LEU A N 1
ATOM 1603 C CA . LEU A 1 207 ? -1.806 6.246 20.631 1.00 83.75 207 LEU A CA 1
ATOM 1604 C C . LEU A 1 207 ? -3.045 7.035 21.060 1.00 83.75 207 LEU A C 1
ATOM 1606 O O . LEU A 1 207 ? -3.712 6.674 22.032 1.00 83.75 207 LEU A O 1
ATOM 1610 N N . ASP A 1 208 ? -3.389 8.069 20.293 1.00 81.06 208 ASP A N 1
ATOM 1611 C CA . ASP A 1 208 ? -4.697 8.709 20.357 1.00 81.06 208 ASP A CA 1
ATOM 1612 C C . ASP A 1 208 ? -5.672 7.930 19.456 1.00 81.06 208 ASP A C 1
ATOM 1614 O O . ASP A 1 208 ? -5.561 7.985 18.227 1.00 81.06 208 ASP A O 1
ATOM 1618 N N . PRO A 1 209 ? -6.656 7.204 20.022 1.00 71.62 209 PRO A N 1
ATOM 1619 C CA . PRO A 1 209 ? -7.655 6.488 19.233 1.00 71.62 209 PRO A CA 1
ATOM 1620 C C . PRO A 1 209 ? -8.460 7.412 18.320 1.00 71.62 209 PRO A C 1
ATOM 1622 O O . PRO A 1 209 ? -9.023 6.952 17.322 1.00 71.62 209 PRO A O 1
ATOM 1625 N N . GLU A 1 210 ? -8.540 8.698 18.673 1.00 74.12 210 GLU A N 1
ATOM 1626 C CA . GLU A 1 210 ? -9.306 9.678 17.931 1.00 74.12 210 GLU A CA 1
ATOM 1627 C C . GLU A 1 210 ? -8.517 10.315 16.777 1.00 74.12 210 GLU A C 1
ATOM 1629 O O . GLU A 1 210 ? -9.112 10.758 15.788 1.00 74.12 210 GLU A O 1
ATOM 1634 N N . SER A 1 211 ? -7.188 10.281 16.861 1.00 82.12 211 SER A N 1
ATOM 1635 C CA . SER A 1 211 ? -6.250 10.750 15.844 1.00 82.12 211 SER A CA 1
ATOM 1636 C C . SER A 1 211 ? -4.996 9.867 15.859 1.00 82.12 211 SER A C 1
ATOM 1638 O O . SER A 1 211 ? -3.982 10.250 16.439 1.00 82.12 211 SER A O 1
ATOM 1640 N N . PRO A 1 212 ? -5.018 8.692 15.202 1.00 82.88 212 PRO A N 1
ATOM 1641 C CA . PRO A 1 212 ? -3.955 7.690 15.335 1.00 82.88 212 PRO A CA 1
ATOM 1642 C C . PRO A 1 212 ? -2.631 8.088 14.668 1.00 82.88 212 PRO A C 1
ATOM 1644 O O . PRO A 1 212 ? -1.689 7.303 14.675 1.00 82.88 212 PRO A O 1
ATOM 1647 N N . CYS A 1 213 ? -2.573 9.268 14.053 1.00 92.38 213 CYS A N 1
ATOM 1648 C CA . CYS A 1 213 ? -1.451 9.738 13.261 1.00 92.38 213 CYS A CA 1
ATOM 1649 C C . CYS A 1 213 ? -0.862 10.996 13.886 1.00 92.38 213 CYS A C 1
ATOM 1651 O O . CYS A 1 213 ? -1.514 12.041 13.938 1.00 92.38 213 CYS A O 1
ATOM 1653 N N . THR A 1 214 ? 0.391 10.891 14.307 1.00 92.75 214 THR A N 1
ATOM 1654 C CA . THR A 1 214 ? 1.158 11.972 14.931 1.00 92.75 214 THR A CA 1
ATOM 1655 C C . THR A 1 214 ? 2.268 12.413 13.972 1.00 92.75 214 THR A C 1
ATOM 1657 O O . THR A 1 214 ? 2.798 11.573 13.238 1.00 92.75 214 THR A O 1
ATOM 1660 N N . PRO A 1 215 ? 2.643 13.705 13.925 1.00 93.81 215 PRO A N 1
ATOM 1661 C CA . PRO A 1 215 ? 3.823 14.136 13.184 1.00 93.81 215 PRO A CA 1
ATOM 1662 C C . PRO A 1 215 ? 5.068 13.378 13.645 1.00 93.81 215 PRO A C 1
ATOM 1664 O O . PRO A 1 215 ? 5.399 13.382 14.830 1.00 93.81 215 PRO A O 1
ATOM 1667 N N . ALA A 1 216 ? 5.761 12.742 12.704 1.00 91.06 216 ALA A N 1
ATOM 1668 C CA . ALA A 1 216 ? 7.014 12.069 13.002 1.00 91.06 216 ALA A CA 1
ATOM 1669 C C . ALA A 1 216 ? 8.141 13.110 13.178 1.00 91.06 216 ALA A C 1
ATOM 1671 O O . ALA A 1 216 ? 8.164 14.114 12.457 1.00 91.06 216 ALA A O 1
ATOM 1672 N N . PRO A 1 217 ? 9.115 12.881 14.079 1.00 89.75 217 PRO A N 1
ATOM 1673 C CA . PRO A 1 217 ? 10.192 13.843 14.350 1.00 89.75 217 PRO A CA 1
ATOM 1674 C C . PRO A 1 217 ? 11.116 14.075 13.142 1.00 89.75 217 PRO A C 1
ATOM 1676 O O . PRO A 1 217 ? 11.772 15.109 13.027 1.00 89.75 217 PRO A O 1
ATOM 1679 N N . ASN A 1 218 ? 11.156 13.119 12.217 1.00 86.12 218 ASN A N 1
ATOM 1680 C CA . ASN A 1 218 ? 11.915 13.160 10.976 1.00 86.12 218 ASN A CA 1
ATOM 1681 C C . ASN A 1 218 ? 11.091 12.547 9.842 1.00 86.12 218 ASN A C 1
ATOM 1683 O O . ASN A 1 218 ? 10.292 11.644 10.071 1.00 86.12 218 ASN A O 1
ATOM 1687 N N . VAL A 1 219 ? 11.324 12.981 8.604 1.00 85.56 219 VAL A N 1
ATOM 1688 C CA . VAL A 1 219 ? 10.703 12.354 7.430 1.00 85.56 219 VAL A CA 1
ATOM 1689 C C . VAL A 1 219 ? 11.501 11.116 7.041 1.00 85.56 219 VAL A C 1
ATOM 1691 O O . VAL A 1 219 ? 12.704 11.211 6.795 1.00 85.56 219 VAL A O 1
ATOM 1694 N N . LEU A 1 220 ? 10.835 9.966 6.949 1.00 85.75 220 LEU A N 1
ATOM 1695 C CA . LEU A 1 220 ? 11.435 8.740 6.423 1.00 85.75 220 LEU A CA 1
ATOM 1696 C C . LEU A 1 220 ? 11.035 8.548 4.957 1.00 85.75 220 LEU A C 1
ATOM 1698 O O . LEU A 1 220 ? 9.869 8.715 4.601 1.00 85.75 220 LEU A O 1
ATOM 1702 N N . TYR A 1 221 ? 12.002 8.192 4.114 1.00 86.44 221 TYR A N 1
ATOM 1703 C CA . TYR A 1 221 ? 11.763 7.805 2.725 1.00 86.44 221 TYR A CA 1
ATOM 1704 C C . TYR A 1 221 ? 11.945 6.292 2.560 1.00 86.44 221 TYR A C 1
ATOM 1706 O O . TYR A 1 221 ? 13.041 5.773 2.820 1.00 86.44 221 TYR A O 1
ATOM 1714 N N . GLU A 1 222 ? 10.909 5.598 2.079 1.00 89.19 222 GLU A N 1
ATOM 1715 C CA . GLU A 1 222 ? 10.933 4.139 1.927 1.00 89.19 222 GLU A CA 1
ATOM 1716 C C . GLU A 1 222 ? 10.860 3.675 0.469 1.00 89.19 222 GLU A C 1
ATOM 1718 O O . GLU A 1 222 ? 9.803 3.626 -0.154 1.00 89.19 222 GLU A O 1
ATOM 1723 N N . ALA A 1 223 ? 12.014 3.292 -0.074 1.00 88.81 223 ALA A N 1
ATOM 1724 C CA . ALA A 1 223 ? 12.181 2.956 -1.481 1.00 88.81 223 ALA A CA 1
ATOM 1725 C C . ALA A 1 223 ? 11.568 1.608 -1.905 1.00 88.81 223 ALA A C 1
ATOM 1727 O O . ALA A 1 223 ? 11.501 1.367 -3.111 1.00 88.81 223 ALA A O 1
ATOM 1728 N N . HIS A 1 224 ? 11.146 0.743 -0.974 1.00 93.88 224 HIS A N 1
ATOM 1729 C CA . HIS A 1 224 ? 10.706 -0.628 -1.255 1.00 93.88 224 HIS A CA 1
ATOM 1730 C C . HIS A 1 224 ? 9.682 -0.713 -2.401 1.00 93.88 224 HIS A C 1
ATOM 1732 O O . HIS A 1 224 ? 9.975 -1.325 -3.430 1.00 93.88 224 HIS A O 1
ATOM 1738 N N . GLY A 1 225 ? 8.560 0.005 -2.323 1.00 95.62 225 GLY A N 1
ATOM 1739 C CA . GLY A 1 225 ? 7.542 -0.018 -3.378 1.00 95.62 225 GLY A CA 1
ATOM 1740 C C . GLY A 1 225 ? 8.013 0.548 -4.719 1.00 95.62 225 GLY A C 1
ATOM 1741 O O . GLY A 1 225 ? 7.602 0.073 -5.780 1.00 95.62 225 GLY A O 1
ATOM 1742 N N . THR A 1 226 ? 8.958 1.494 -4.705 1.00 95.06 226 THR A N 1
ATOM 1743 C CA . THR A 1 226 ? 9.608 1.993 -5.931 1.00 95.06 226 THR A CA 1
ATOM 1744 C C . THR A 1 226 ? 10.506 0.925 -6.553 1.00 95.06 226 THR A C 1
ATOM 1746 O O . THR A 1 226 ? 10.497 0.745 -7.770 1.00 95.06 226 THR A O 1
ATOM 1749 N N . HIS A 1 227 ? 11.247 0.179 -5.734 1.00 94.44 227 HIS A N 1
ATOM 1750 C CA . HIS A 1 227 ? 12.094 -0.923 -6.186 1.00 94.44 227 HIS A CA 1
ATOM 1751 C C . HIS A 1 227 ? 11.262 -2.079 -6.763 1.00 94.44 227 HIS A C 1
ATOM 1753 O O . HIS A 1 227 ? 11.563 -2.583 -7.850 1.00 94.44 227 HIS A O 1
ATOM 1759 N N . VAL A 1 228 ? 10.186 -2.470 -6.071 1.00 97.12 228 VAL A N 1
ATOM 1760 C CA . VAL A 1 228 ? 9.223 -3.473 -6.552 1.00 97.12 228 VAL A CA 1
ATOM 1761 C C . VAL A 1 228 ? 8.643 -3.038 -7.898 1.00 97.12 228 VAL A C 1
ATOM 1763 O O . VAL A 1 228 ? 8.728 -3.781 -8.875 1.00 97.12 228 VAL A O 1
ATOM 1766 N N . SER A 1 229 ? 8.160 -1.798 -7.992 1.00 97.62 229 SER A N 1
ATOM 1767 C CA . SER A 1 229 ? 7.620 -1.230 -9.235 1.00 97.62 229 SER A CA 1
ATOM 1768 C C . SER A 1 229 ? 8.641 -1.223 -10.374 1.00 97.62 229 SER A C 1
ATOM 1770 O O . SER A 1 229 ? 8.308 -1.588 -11.501 1.00 97.62 229 SER A O 1
ATOM 1772 N N . GLY A 1 230 ? 9.898 -0.869 -10.086 1.00 96.12 230 GLY A N 1
ATOM 1773 C CA . GLY A 1 230 ? 11.001 -0.913 -11.047 1.00 96.12 230 GLY A CA 1
ATOM 1774 C C . GLY A 1 230 ? 11.257 -2.320 -11.580 1.00 96.12 230 GLY A C 1
ATOM 1775 O O . GLY A 1 230 ? 11.381 -2.515 -12.787 1.00 96.12 230 GLY A O 1
ATOM 1776 N N . THR A 1 231 ? 11.245 -3.315 -10.694 1.00 96.75 231 THR A N 1
ATOM 1777 C CA . THR A 1 231 ? 11.400 -4.726 -11.075 1.00 96.75 231 THR A CA 1
ATOM 1778 C C . THR A 1 231 ? 10.268 -5.177 -11.997 1.00 96.75 231 THR A C 1
ATOM 1780 O O . THR A 1 231 ? 10.516 -5.875 -12.977 1.00 96.75 231 THR A O 1
ATOM 1783 N N . VAL A 1 232 ? 9.029 -4.752 -11.736 1.00 97.75 232 VAL A N 1
ATOM 1784 C CA . VAL A 1 232 ? 7.874 -5.107 -12.571 1.00 97.75 232 VAL A CA 1
ATOM 1785 C C . VAL A 1 232 ? 7.925 -4.398 -13.925 1.00 97.75 232 VAL A C 1
ATOM 1787 O O . VAL A 1 232 ? 7.872 -5.068 -14.956 1.00 97.75 232 VAL A O 1
ATOM 1790 N N . ALA A 1 233 ? 8.030 -3.068 -13.938 1.00 96.38 233 ALA A N 1
ATOM 1791 C CA . ALA A 1 233 ? 7.663 -2.269 -15.106 1.00 96.38 233 ALA A CA 1
ATOM 1792 C C . ALA A 1 233 ? 8.603 -1.103 -15.432 1.00 96.38 233 ALA A C 1
ATOM 1794 O O . ALA A 1 233 ? 8.187 -0.236 -16.198 1.00 96.38 233 ALA A O 1
ATOM 1795 N N . ALA A 1 234 ? 9.839 -1.046 -14.911 1.00 94.69 234 ALA A N 1
ATOM 1796 C CA . ALA A 1 234 ? 10.782 -0.013 -15.353 1.00 94.69 234 ALA A CA 1
ATOM 1797 C C . ALA A 1 234 ? 10.864 0.012 -16.891 1.00 94.69 234 ALA A C 1
ATOM 1799 O O . ALA A 1 234 ? 11.112 -1.013 -17.532 1.00 94.69 234 ALA A O 1
ATOM 1800 N N . ALA A 1 235 ? 10.555 1.165 -17.476 1.00 90.31 235 ALA A N 1
ATOM 1801 C CA . ALA A 1 235 ? 10.346 1.308 -18.905 1.00 90.31 235 ALA A CA 1
ATOM 1802 C C . ALA A 1 235 ? 11.665 1.221 -19.677 1.00 90.31 235 ALA A C 1
ATOM 1804 O O . ALA A 1 235 ? 12.728 1.609 -19.194 1.00 90.31 235 ALA A O 1
ATOM 1805 N N . PHE A 1 236 ? 11.590 0.788 -20.935 1.00 85.75 236 PHE A N 1
ATOM 1806 C CA . PHE A 1 236 ? 12.706 1.000 -21.853 1.00 85.75 236 PHE A CA 1
ATOM 1807 C C . PHE A 1 236 ? 12.933 2.496 -22.101 1.00 85.75 236 PHE A C 1
ATOM 1809 O O . PHE A 1 236 ? 11.986 3.251 -22.310 1.00 85.75 236 PHE A O 1
ATOM 1816 N N . GLY A 1 237 ? 14.195 2.915 -22.175 1.00 76.69 237 GLY A N 1
ATOM 1817 C CA . GLY A 1 237 ? 14.590 4.296 -22.450 1.00 76.69 237 GLY A CA 1
ATOM 1818 C C . GLY A 1 237 ? 14.480 5.246 -21.254 1.00 76.69 237 GLY A C 1
ATOM 1819 O O . GLY A 1 237 ? 14.718 6.445 -21.437 1.00 76.69 237 GLY A O 1
ATOM 1820 N N . GLY A 1 238 ? 14.131 4.739 -20.066 1.00 67.12 238 GLY A N 1
ATOM 1821 C CA . GLY A 1 238 ? 13.940 5.521 -18.845 1.00 67.12 238 GLY A CA 1
ATOM 1822 C C . GLY A 1 238 ? 15.237 6.083 -18.258 1.00 67.12 238 GLY A C 1
ATOM 1823 O O . GLY A 1 238 ? 15.220 7.155 -17.646 1.00 67.12 238 GLY A O 1
ATOM 1824 N N . GLY A 1 239 ? 16.376 5.425 -18.515 1.00 62.06 239 GLY A N 1
ATOM 1825 C CA . GLY A 1 239 ? 17.688 5.941 -18.127 1.00 62.06 239 GLY A CA 1
ATOM 1826 C C . GLY A 1 239 ? 18.547 5.047 -17.231 1.00 62.06 239 GLY A C 1
ATOM 1827 O O . GLY A 1 239 ? 19.736 5.345 -17.086 1.00 62.06 239 GLY A O 1
ATOM 1828 N N . ARG A 1 240 ? 18.023 3.978 -16.609 1.00 76.19 240 ARG A N 1
ATOM 1829 C CA . ARG A 1 240 ? 18.869 3.093 -15.777 1.00 76.19 240 ARG A CA 1
ATOM 1830 C C . ARG A 1 240 ? 18.546 1.610 -15.894 1.00 76.19 240 ARG A C 1
ATOM 1832 O O . ARG A 1 240 ? 19.408 0.865 -16.362 1.00 76.19 240 ARG A O 1
ATOM 1839 N N . VAL A 1 241 ? 17.373 1.178 -15.446 1.00 88.38 241 VAL A N 1
ATOM 1840 C CA . VAL A 1 241 ? 16.995 -0.242 -15.360 1.00 88.38 241 VAL A CA 1
ATOM 1841 C C . VAL A 1 241 ? 15.771 -0.545 -16.219 1.00 88.38 241 VAL A C 1
ATOM 1843 O O . VAL A 1 241 ? 15.077 0.355 -16.674 1.00 88.38 241 VAL A O 1
ATOM 1846 N N . VAL A 1 242 ? 15.512 -1.829 -16.452 1.00 91.25 242 VAL A N 1
ATOM 1847 C CA . VAL A 1 242 ? 14.353 -2.319 -17.205 1.00 91.25 242 VAL A CA 1
ATOM 1848 C C . VAL A 1 242 ? 13.618 -3.366 -16.373 1.00 91.25 242 VAL A C 1
ATOM 1850 O O . VAL A 1 242 ? 14.243 -4.273 -15.823 1.00 91.25 242 VAL A O 1
ATOM 1853 N N . GLY A 1 243 ? 12.298 -3.250 -16.286 1.00 94.81 243 GLY A N 1
ATOM 1854 C CA . GLY A 1 243 ? 11.447 -4.193 -15.572 1.00 94.81 243 GLY A CA 1
ATOM 1855 C C . GLY A 1 243 ? 11.185 -5.457 -16.382 1.00 94.81 243 GLY A C 1
ATOM 1856 O O . GLY A 1 243 ? 11.489 -5.535 -17.571 1.00 94.81 243 GLY A O 1
ATOM 1857 N N . VAL A 1 244 ? 10.573 -6.455 -15.753 1.00 95.81 244 VAL A N 1
ATOM 1858 C CA . VAL A 1 244 ? 10.156 -7.700 -16.414 1.00 95.81 244 VAL A CA 1
ATOM 1859 C C . VAL A 1 244 ? 9.192 -7.423 -17.571 1.00 95.81 244 VAL A C 1
ATOM 1861 O O . VAL A 1 244 ? 9.310 -8.041 -18.630 1.00 95.81 244 VAL A O 1
ATOM 1864 N N . ALA A 1 245 ? 8.258 -6.493 -17.387 1.00 94.69 245 ALA A N 1
ATOM 1865 C CA . ALA A 1 245 ? 7.228 -6.138 -18.353 1.00 94.69 245 ALA A CA 1
ATOM 1866 C C . ALA A 1 245 ? 7.239 -4.614 -18.598 1.00 94.69 245 ALA A C 1
ATOM 1868 O O . ALA A 1 245 ? 6.383 -3.887 -18.102 1.00 94.69 245 ALA A O 1
ATOM 1869 N N . PRO A 1 246 ? 8.218 -4.095 -19.358 1.00 91.56 246 PRO A N 1
ATOM 1870 C CA . PRO A 1 246 ? 8.486 -2.661 -19.484 1.00 91.56 246 PRO A CA 1
ATOM 1871 C C . PRO A 1 246 ? 7.410 -1.874 -20.246 1.00 91.56 246 PRO A C 1
ATOM 1873 O O . PRO A 1 246 ? 7.578 -0.678 -20.460 1.00 91.56 246 PRO A O 1
ATOM 1876 N N . GLY A 1 247 ? 6.327 -2.508 -20.700 1.00 89.56 247 GLY A N 1
ATOM 1877 C CA . GLY A 1 247 ? 5.170 -1.826 -21.283 1.00 89.56 247 GLY A CA 1
ATOM 1878 C C . GLY A 1 247 ? 3.906 -1.858 -20.423 1.00 89.56 247 GLY A C 1
ATOM 1879 O O . GLY A 1 247 ? 2.935 -1.221 -20.815 1.00 89.56 247 GLY A O 1
ATOM 1880 N N . VAL A 1 248 ? 3.864 -2.598 -19.305 1.00 96.00 248 VAL A N 1
ATOM 1881 C CA . VAL A 1 248 ? 2.643 -2.671 -18.475 1.00 96.00 248 VAL A CA 1
ATOM 1882 C C . VAL A 1 248 ? 2.406 -1.365 -17.734 1.00 96.00 248 VAL A C 1
ATOM 1884 O O . VAL A 1 248 ? 3.340 -0.627 -17.423 1.00 96.00 248 VAL A O 1
ATOM 1887 N N . ARG A 1 249 ? 1.142 -1.097 -17.411 1.00 97.25 249 ARG A N 1
ATOM 1888 C CA . ARG A 1 249 ? 0.780 0.027 -16.550 1.00 97.25 249 ARG A CA 1
ATOM 1889 C C . ARG A 1 249 ? 0.816 -0.391 -15.087 1.00 97.25 249 ARG A C 1
ATOM 1891 O O . ARG A 1 249 ? 0.584 -1.555 -14.767 1.00 97.25 249 ARG A O 1
ATOM 1898 N N . LEU A 1 250 ? 1.084 0.556 -14.199 1.00 98.19 250 LEU A N 1
ATOM 1899 C CA . LEU A 1 250 ? 1.088 0.347 -12.757 1.00 98.19 250 LEU A CA 1
ATOM 1900 C C . LEU A 1 250 ? -0.020 1.159 -12.089 1.00 98.19 250 LEU A C 1
ATOM 1902 O O . LEU A 1 250 ? -0.200 2.341 -12.383 1.00 98.19 250 LEU A O 1
ATOM 1906 N N . ALA A 1 251 ? -0.714 0.534 -11.146 1.00 98.19 251 ALA A N 1
ATOM 1907 C CA . ALA A 1 251 ? -1.530 1.219 -10.155 1.00 98.19 251 ALA A CA 1
ATOM 1908 C C . ALA A 1 251 ? -0.787 1.161 -8.814 1.00 98.19 251 ALA A C 1
ATOM 1910 O O . ALA A 1 251 ? -0.546 0.077 -8.285 1.00 98.19 251 ALA A O 1
ATOM 1911 N N . ALA A 1 252 ? -0.360 2.311 -8.298 1.00 97.56 252 ALA A N 1
ATOM 1912 C CA . ALA A 1 252 ? 0.453 2.402 -7.092 1.00 97.56 252 ALA A CA 1
ATOM 1913 C C . ALA A 1 252 ? -0.428 2.635 -5.860 1.00 97.56 252 ALA A C 1
ATOM 1915 O O . ALA A 1 252 ? -1.041 3.693 -5.711 1.00 97.56 252 ALA A O 1
ATOM 1916 N N . TYR A 1 253 ? -0.443 1.660 -4.957 1.00 98.00 253 TYR A N 1
ATOM 1917 C CA . TYR A 1 253 ? -1.178 1.701 -3.700 1.00 98.00 253 TYR A CA 1
ATOM 1918 C C . TYR A 1 253 ? -0.195 1.777 -2.534 1.00 98.00 253 TYR A C 1
ATOM 1920 O O . TYR A 1 253 ? 0.572 0.844 -2.292 1.00 98.00 253 TYR A O 1
ATOM 1928 N N . LYS A 1 254 ? -0.221 2.884 -1.790 1.00 97.06 254 LYS A N 1
ATOM 1929 C CA . LYS A 1 254 ? 0.489 3.006 -0.514 1.00 97.06 254 LYS A CA 1
ATOM 1930 C C . LYS A 1 254 ? -0.376 2.411 0.597 1.00 97.06 254 LYS A C 1
ATOM 1932 O O . LYS A 1 254 ? -1.412 2.978 0.947 1.00 97.06 254 LYS A O 1
ATOM 1937 N N . VAL A 1 255 ? 0.045 1.264 1.127 1.00 97.06 255 VAL A N 1
ATOM 1938 C CA . VAL A 1 255 ? -0.704 0.498 2.147 1.00 97.06 255 VAL A CA 1
ATOM 1939 C C . VAL A 1 255 ? 0.019 0.409 3.494 1.00 97.06 255 VAL A C 1
ATOM 1941 O O . VAL A 1 255 ? -0.576 -0.019 4.481 1.00 97.06 255 VAL A O 1
ATOM 1944 N N . PHE A 1 256 ? 1.286 0.826 3.541 1.00 96.31 256 PHE A N 1
ATOM 1945 C CA . PHE A 1 256 ? 2.105 0.844 4.752 1.00 96.31 256 PHE A CA 1
ATOM 1946 C C . PHE A 1 256 ? 2.019 2.206 5.462 1.00 96.31 256 PHE A C 1
ATOM 1948 O O . PHE A 1 256 ? 1.851 3.236 4.808 1.00 96.31 256 PHE A O 1
ATOM 1955 N N . ASP A 1 257 ? 2.190 2.211 6.786 1.00 94.25 257 ASP A N 1
ATOM 1956 C CA . ASP A 1 257 ? 2.465 3.379 7.632 1.00 94.25 257 ASP A CA 1
ATOM 1957 C C . ASP A 1 257 ? 3.807 3.209 8.353 1.00 94.25 257 ASP A C 1
ATOM 1959 O O . ASP A 1 257 ? 4.264 2.092 8.608 1.00 94.25 257 ASP A O 1
ATOM 1963 N N . ARG A 1 258 ? 4.414 4.331 8.749 1.00 94.12 258 ARG A N 1
ATOM 1964 C CA . ARG A 1 258 ? 5.459 4.328 9.776 1.00 94.12 258 ARG A CA 1
ATOM 1965 C C . ARG A 1 258 ? 4.803 4.195 11.147 1.00 94.12 258 ARG A C 1
ATOM 1967 O O . ARG A 1 258 ? 3.737 4.764 11.377 1.00 94.12 258 ARG A O 1
ATOM 1974 N N . TYR A 1 259 ? 5.442 3.489 12.064 1.00 92.88 259 TYR A N 1
ATOM 1975 C CA . TYR A 1 259 ? 4.979 3.365 13.437 1.00 92.88 259 TYR A CA 1
ATOM 1976 C C . TYR A 1 259 ? 6.138 3.377 14.435 1.00 92.88 259 TYR A C 1
ATOM 1978 O O . TYR A 1 259 ? 7.271 3.058 14.073 1.00 92.88 259 TYR A O 1
ATOM 1986 N N . HIS A 1 260 ? 5.825 3.751 15.673 1.00 92.50 260 HIS A N 1
ATOM 1987 C CA . HIS A 1 260 ? 6.748 3.818 16.804 1.00 92.50 260 HIS A CA 1
ATOM 1988 C C . HIS A 1 260 ? 6.196 3.020 17.985 1.00 92.50 260 HIS A C 1
ATOM 1990 O O . HIS A 1 260 ? 4.980 3.018 18.195 1.00 92.50 260 HIS A O 1
ATOM 1996 N N . TYR A 1 261 ? 7.058 2.322 18.722 1.00 90.88 261 TYR A N 1
ATOM 1997 C CA . TYR A 1 261 ? 6.706 1.704 20.001 1.00 90.88 261 TYR A CA 1
ATOM 1998 C C . TYR A 1 261 ? 7.936 1.447 20.878 1.00 90.88 261 TYR A C 1
ATOM 2000 O O . TYR A 1 261 ? 9.031 1.192 20.371 1.00 90.88 261 TYR A O 1
ATOM 2008 N N . THR A 1 262 ? 7.708 1.380 22.185 1.00 90.44 262 THR A N 1
ATOM 2009 C CA . THR A 1 262 ? 8.690 0.969 23.186 1.00 90.44 262 THR A CA 1
ATOM 2010 C C . THR A 1 262 ? 8.424 -0.474 23.596 1.00 90.44 262 THR A C 1
ATOM 2012 O O . THR A 1 262 ? 7.308 -0.856 23.970 1.00 90.44 262 THR A O 1
ATOM 2015 N N . ASP A 1 263 ? 9.447 -1.319 23.501 1.00 87.38 263 ASP A N 1
ATOM 2016 C CA . ASP A 1 263 ? 9.378 -2.693 23.986 1.00 87.38 263 ASP A CA 1
ATOM 2017 C C . ASP A 1 263 ? 9.249 -2.690 25.521 1.00 87.38 263 ASP A C 1
ATOM 2019 O O . ASP A 1 263 ? 10.140 -2.196 26.211 1.00 87.38 263 ASP A O 1
ATOM 2023 N N . PRO A 1 264 ? 8.160 -3.247 26.082 1.00 83.00 264 PRO A N 1
ATOM 2024 C CA . PRO A 1 264 ? 7.898 -3.178 27.516 1.00 83.00 264 PRO A CA 1
ATOM 2025 C C . PRO A 1 264 ? 8.847 -4.035 28.366 1.00 83.00 264 PRO A C 1
ATOM 2027 O O . PRO A 1 264 ? 8.869 -3.868 29.584 1.00 83.00 264 PRO A O 1
ATOM 2030 N N . GLU A 1 265 ? 9.576 -4.980 27.770 1.00 88.06 265 GLU A N 1
ATOM 2031 C CA . GLU A 1 265 ? 10.527 -5.841 28.479 1.00 88.06 265 GLU A CA 1
ATOM 2032 C C . GLU A 1 265 ? 11.939 -5.258 28.471 1.00 88.06 265 GLU A C 1
ATOM 2034 O O . GLU A 1 265 ? 12.674 -5.408 29.449 1.00 88.06 265 GLU A O 1
ATOM 2039 N N . THR A 1 266 ? 12.322 -4.603 27.372 1.00 93.44 266 THR A N 1
ATOM 2040 C CA . THR A 1 266 ? 13.689 -4.104 27.168 1.00 93.44 266 THR A CA 1
ATOM 2041 C C . THR A 1 266 ? 13.829 -2.589 27.292 1.00 93.44 266 THR A C 1
ATOM 2043 O O . THR A 1 266 ? 14.959 -2.110 27.368 1.00 93.44 266 THR A O 1
ATOM 2046 N N . ASP A 1 267 ? 12.716 -1.847 27.335 1.00 91.69 267 ASP A N 1
ATOM 2047 C CA . ASP A 1 267 ? 12.660 -0.375 27.294 1.00 91.69 267 ASP A CA 1
ATOM 2048 C C . ASP A 1 267 ? 13.320 0.212 26.030 1.00 91.69 267 ASP A C 1
ATOM 2050 O O . ASP A 1 267 ? 13.707 1.376 25.971 1.00 91.69 267 ASP A O 1
ATOM 2054 N N . GLN A 1 268 ? 13.491 -0.622 25.001 1.00 93.19 268 GLN A N 1
ATOM 2055 C CA . GLN A 1 268 ? 14.074 -0.219 23.734 1.00 93.19 268 GLN A CA 1
ATOM 2056 C C . GLN A 1 268 ? 12.988 0.352 22.818 1.00 93.19 268 GLN A C 1
ATOM 2058 O O . GLN A 1 268 ? 11.968 -0.292 22.570 1.00 93.19 268 GLN A O 1
ATOM 2063 N N . GLU A 1 269 ? 13.249 1.532 22.262 1.00 92.00 269 GLU A N 1
ATOM 2064 C CA . GLU A 1 269 ? 12.402 2.172 21.257 1.00 92.00 269 GLU A CA 1
ATOM 2065 C C . GLU A 1 269 ? 12.634 1.591 19.853 1.00 92.00 269 GLU A C 1
ATOM 2067 O O . GLU A 1 269 ? 13.767 1.298 19.445 1.00 92.00 269 GLU A O 1
ATOM 2072 N N . TYR A 1 270 ? 11.552 1.465 19.087 1.00 89.25 270 TYR A N 1
ATOM 2073 C CA . TYR A 1 270 ? 11.556 0.955 17.722 1.00 89.25 270 TYR A CA 1
ATOM 2074 C C . TYR A 1 270 ? 10.733 1.842 16.790 1.00 89.25 270 TYR A C 1
ATOM 2076 O O . TYR A 1 270 ? 9.533 2.020 16.986 1.00 89.25 270 TYR A O 1
ATOM 2084 N N . ASP A 1 271 ? 11.378 2.283 15.710 1.00 91.06 271 ASP A N 1
ATOM 2085 C CA . ASP A 1 271 ? 10.749 2.913 14.552 1.00 91.06 271 ASP A CA 1
ATOM 2086 C C . ASP A 1 271 ? 10.770 1.949 13.373 1.00 91.06 271 ASP A C 1
ATOM 2088 O O . ASP A 1 271 ? 11.836 1.460 12.986 1.00 91.06 271 ASP A O 1
ATOM 2092 N N . ASP A 1 272 ? 9.615 1.703 12.764 1.00 90.62 272 ASP A N 1
ATOM 2093 C CA . ASP A 1 272 ? 9.524 0.762 11.651 1.00 90.62 272 ASP A CA 1
ATOM 2094 C C . ASP A 1 272 ? 8.378 1.117 10.688 1.00 90.62 272 ASP A C 1
ATOM 2096 O O . ASP A 1 272 ? 7.599 2.046 10.918 1.00 90.62 272 ASP A O 1
ATOM 2100 N N . VAL A 1 273 ? 8.305 0.407 9.564 1.00 92.06 273 VAL A N 1
ATOM 2101 C CA . VAL A 1 273 ? 7.285 0.561 8.526 1.00 92.06 273 VAL A CA 1
ATOM 2102 C C . VAL A 1 273 ? 6.504 -0.742 8.411 1.00 92.06 273 VAL A C 1
ATOM 2104 O O . VAL A 1 273 ? 7.069 -1.827 8.263 1.00 92.06 273 VAL A O 1
ATOM 2107 N N . GLY A 1 274 ? 5.181 -0.646 8.493 1.00 93.00 274 GLY A N 1
ATOM 2108 C CA . GLY A 1 274 ? 4.305 -1.809 8.507 1.00 93.00 274 GLY A CA 1
ATOM 2109 C C . GLY A 1 274 ? 2.980 -1.548 7.822 1.00 93.00 274 GLY A C 1
ATOM 2110 O O . GLY A 1 274 ? 2.589 -0.405 7.624 1.00 93.00 274 GLY A O 1
ATOM 2111 N N . ALA A 1 275 ? 2.301 -2.619 7.444 1.00 93.19 275 ALA A N 1
ATOM 2112 C CA . ALA A 1 275 ? 0.966 -2.585 6.873 1.00 93.19 275 ALA A CA 1
ATOM 2113 C C . ALA A 1 275 ? -0.007 -3.347 7.770 1.00 93.19 275 ALA A C 1
ATOM 2115 O O . ALA A 1 275 ? 0.390 -4.179 8.592 1.00 93.19 275 ALA A O 1
ATOM 2116 N N . TRP A 1 276 ? -1.293 -3.079 7.586 1.00 92.69 276 TRP A N 1
ATOM 2117 C CA . TRP A 1 276 ? -2.365 -3.719 8.337 1.00 92.69 276 TRP A CA 1
ATOM 2118 C C . TRP A 1 276 ? -3.417 -4.290 7.402 1.00 92.69 276 TRP A C 1
ATOM 2120 O O . TRP A 1 276 ? -3.574 -3.814 6.274 1.00 92.69 276 TRP A O 1
ATOM 2130 N N . ASP A 1 277 ? -4.145 -5.291 7.896 1.00 92.56 277 ASP A N 1
ATOM 2131 C CA . ASP A 1 277 ? -5.190 -5.975 7.133 1.00 92.56 277 ASP A CA 1
ATOM 2132 C C . ASP A 1 277 ? -6.182 -4.978 6.499 1.00 92.56 277 ASP A C 1
ATOM 2134 O O . ASP A 1 277 ? -6.465 -5.074 5.309 1.00 92.56 277 ASP A O 1
ATOM 2138 N N . GLY A 1 278 ? -6.662 -3.975 7.247 1.00 91.31 278 GLY A N 1
ATOM 2139 C CA . GLY A 1 278 ? -7.642 -2.997 6.765 1.00 91.31 278 GLY A CA 1
ATOM 2140 C C . GLY A 1 278 ? -7.208 -2.244 5.497 1.00 91.31 278 GLY A C 1
ATOM 2141 O O . GLY A 1 278 ? -7.884 -2.356 4.473 1.00 91.31 278 GLY A O 1
ATOM 2142 N N . PRO A 1 279 ? -6.097 -1.481 5.529 1.00 94.12 279 PRO A N 1
ATOM 2143 C CA . PRO A 1 279 ? -5.513 -0.834 4.354 1.00 94.12 279 PRO A CA 1
ATOM 2144 C C . PRO A 1 279 ? -5.228 -1.769 3.175 1.00 94.12 279 PRO A C 1
ATOM 2146 O O . PRO A 1 279 ? -5.456 -1.386 2.025 1.00 94.12 279 PRO A O 1
ATOM 2149 N N . ILE A 1 280 ? -4.732 -2.983 3.441 1.00 95.81 280 ILE A N 1
ATOM 2150 C CA . ILE A 1 280 ? -4.434 -3.967 2.393 1.00 95.81 280 ILE A CA 1
ATOM 2151 C C . ILE A 1 280 ? -5.731 -4.408 1.712 1.00 95.81 280 ILE A C 1
ATOM 2153 O O . ILE A 1 280 ? -5.814 -4.386 0.487 1.00 95.81 280 ILE A O 1
ATOM 2157 N N . PHE A 1 281 ? -6.759 -4.761 2.484 1.00 94.62 281 PHE A N 1
ATOM 2158 C CA . PHE A 1 281 ? -8.048 -5.181 1.939 1.00 94.62 281 PHE A CA 1
ATOM 2159 C C . PHE A 1 281 ? -8.754 -4.054 1.193 1.00 94.62 281 PHE A C 1
ATOM 2161 O O . PHE A 1 281 ? -9.306 -4.305 0.128 1.00 94.62 281 PHE A O 1
ATOM 2168 N N . GLU A 1 282 ? -8.692 -2.816 1.688 1.00 94.44 282 GLU A N 1
ATOM 2169 C CA . GLU A 1 282 ? -9.212 -1.653 0.959 1.00 94.44 282 GLU A CA 1
ATOM 2170 C C . GLU A 1 282 ? -8.546 -1.515 -0.416 1.00 94.44 282 GLU A C 1
ATOM 2172 O O . GLU A 1 282 ? -9.239 -1.334 -1.411 1.00 94.44 282 GLU A O 1
ATOM 2177 N N . ALA A 1 283 ? -7.220 -1.664 -0.492 1.00 96.69 283 ALA A N 1
ATOM 2178 C CA . ALA A 1 283 ? -6.505 -1.580 -1.763 1.00 96.69 283 ALA A CA 1
ATOM 2179 C C . ALA A 1 283 ? -6.810 -2.759 -2.698 1.00 96.69 283 ALA A C 1
ATOM 2181 O O . ALA A 1 283 ? -6.910 -2.563 -3.904 1.00 96.69 283 ALA A O 1
ATOM 2182 N N . ILE A 1 284 ? -6.979 -3.975 -2.165 1.00 96.06 284 ILE A N 1
ATOM 2183 C CA . ILE A 1 284 ? -7.386 -5.141 -2.964 1.00 96.06 284 ILE A CA 1
ATOM 2184 C C . ILE A 1 284 ? -8.784 -4.925 -3.551 1.00 96.06 284 ILE A C 1
ATOM 2186 O O . ILE A 1 284 ? -8.996 -5.238 -4.717 1.00 96.06 284 ILE A O 1
ATOM 2190 N N . VAL A 1 285 ? -9.717 -4.386 -2.762 1.00 93.56 285 VAL A N 1
ATOM 2191 C CA . VAL A 1 285 ? -11.087 -4.096 -3.209 1.00 93.56 285 VAL A CA 1
ATOM 2192 C C . VAL A 1 285 ? -11.109 -2.996 -4.271 1.00 93.56 285 VAL A C 1
ATOM 2194 O O . VAL A 1 285 ? -11.841 -3.134 -5.241 1.00 93.56 285 VAL A O 1
ATOM 2197 N N . ASP A 1 286 ? -10.311 -1.936 -4.122 1.00 95.00 286 ASP A N 1
ATOM 2198 C CA . ASP A 1 286 ? -10.215 -0.859 -5.124 1.00 95.00 286 ASP A CA 1
ATOM 2199 C C . ASP A 1 286 ? -9.548 -1.327 -6.432 1.00 95.00 286 ASP A C 1
ATOM 2201 O O . ASP A 1 286 ? -9.866 -0.838 -7.513 1.00 95.00 286 ASP A O 1
ATOM 2205 N N . ALA A 1 287 ? -8.634 -2.299 -6.349 1.00 94.12 287 ALA A N 1
ATOM 2206 C CA . ALA A 1 287 ? -7.908 -2.824 -7.502 1.00 94.12 287 ALA A CA 1
ATOM 2207 C C . ALA A 1 287 ? -8.652 -3.915 -8.301 1.00 94.12 287 ALA A C 1
ATOM 2209 O O . ALA A 1 287 ? -8.166 -4.280 -9.377 1.00 94.12 287 ALA A O 1
ATOM 2210 N N . ALA A 1 288 ? -9.751 -4.466 -7.772 1.00 86.44 288 ALA A N 1
ATOM 2211 C CA . ALA A 1 288 ? -10.502 -5.592 -8.344 1.00 86.44 288 ALA A CA 1
ATOM 2212 C C . ALA A 1 288 ? -11.569 -5.149 -9.359 1.00 86.44 288 ALA A C 1
ATOM 2214 O O . ALA A 1 288 ? -11.687 -5.838 -10.401 1.00 86.44 288 ALA A O 1
#

Radius of gyration: 29.78 Å; chains: 1; bounding box: 94×32×96 Å

Foldseek 3Di:
DDDDDDDDDDDDDDDDDDDDDDDDDDPPPDPPPPPPPPFKAKKKWAFPDQFADPCLQVVLVVLVWHWLDDPGNRRITITIDGPVSQVVSCPDPGTPDMDTWDKFFDDDDDDDDDDDDADDFDVFAGAAVVPVVLVVVVLVVVCVPQPLVNQAVAEDEQAELAAQCPQLQPVVQEDAAEELARPFAFDDPVRTRRQNKAQWAQESVPQDSVRRIDGDPDIDGDCVSNVVSQQAARAGNSGHHGHSNPNYHYHIYRFKHWYWDADPVPRDIDIGIIGIPRSVSVSVVVVD

InterPro domains:
  IPR000209 Peptidase S8/S53 domain [PF00082] (154-272)
  IPR015500 Peptidase S8, subtilisin-related [PR00723] (151-170)
  IPR015500 Peptidase S8, subtilisin-related [PR00723] (220-233)
  IPR022398 Peptidase S8, subtilisin, His-active site [PS00137] (224-234)
  IPR023827 Peptidase S8, subtilisin, Asp-active site [PS00136] (156-167)
  IPR036852 Peptidase S8/S53 domain superfamily [G3DSA:3.40.50.200] (108-288)
  IPR036852 Peptidase S8/S53 domain superfamily [SSF52743] (78-267)
  IPR051048 Peptidase S8/S53 subtilisin kexin sedolisin [PTHR43399] (105-259)

pLDDT: mean 81.19, std 21.15, range [29.25, 98.25]